Protein AF-A0A7J6RNJ2-F1 (afdb_monomer)

Sequence (199 aa):
MSEVPFEPVNRPYAPMFDMMPSGGGSVSASSSVSSSDLYTGGTLDSSIDNPTRRLWQSSDSTGLGGAFQRVSDIEKFLAAVYNYYRGGGFYGILGYTIGNLLAVLFTITFAFTLTFLVDWSSLLSCTSPETCANAHLFKSNPLAGLSFVRFVFLISFLVTLAFWGLAAAGAFMTIREARDAAFYYQDYLGVVVGDSVVA

pLDDT: mean 70.62, std 18.33, range [36.78, 97.5]

Structure (mmCIF, N/CA/C/O backbone):
data_AF-A0A7J6RNJ2-F1
#
_entry.id   AF-A0A7J6RNJ2-F1
#
loop_
_atom_site.group_PDB
_atom_site.id
_atom_site.type_symbol
_atom_site.label_atom_id
_atom_site.label_alt_id
_atom_site.label_comp_id
_atom_site.label_asym_id
_atom_site.label_entity_id
_atom_site.label_seq_id
_atom_site.pdbx_PDB_ins_code
_atom_site.Cartn_x
_atom_site.Cartn_y
_atom_site.Cartn_z
_atom_site.occupancy
_atom_site.B_iso_or_equiv
_atom_site.auth_seq_id
_atom_site.auth_comp_id
_atom_site.auth_asym_id
_atom_site.auth_atom_id
_atom_site.pdbx_PDB_model_num
ATOM 1 N N . MET A 1 1 ? 14.757 43.566 -4.649 1.00 48.03 1 MET A N 1
ATOM 2 C CA . MET A 1 1 ? 14.205 42.200 -4.712 1.00 48.03 1 MET A CA 1
ATOM 3 C C . MET A 1 1 ? 12.744 42.359 -5.062 1.00 48.03 1 MET A C 1
ATOM 5 O O . MET A 1 1 ? 12.006 42.906 -4.258 1.00 48.03 1 MET A O 1
ATOM 9 N N . SER A 1 2 ? 12.395 42.047 -6.304 1.00 54.50 2 SER A N 1
ATOM 10 C CA . SER A 1 2 ? 11.073 42.283 -6.886 1.00 54.50 2 SER A CA 1
ATOM 11 C C . SER A 1 2 ? 10.380 40.927 -6.980 1.00 54.50 2 SER A C 1
ATOM 13 O O . SER A 1 2 ? 10.902 40.039 -7.651 1.00 54.50 2 SER A O 1
ATOM 15 N N . GLU A 1 3 ? 9.279 40.740 -6.258 1.00 54.06 3 GLU A N 1
ATOM 16 C CA . GLU A 1 3 ? 8.508 39.494 -6.273 1.00 54.06 3 GLU A CA 1
ATOM 17 C C . GLU A 1 3 ? 7.754 39.361 -7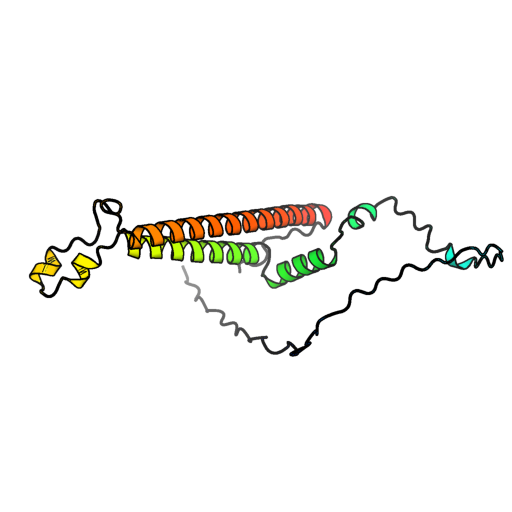.602 1.00 54.06 3 GLU A C 1
ATOM 19 O O . GLU A 1 3 ? 7.062 40.285 -8.033 1.00 54.06 3 GLU A O 1
ATOM 24 N N . VAL A 1 4 ? 7.926 38.220 -8.272 1.00 62.56 4 VAL A N 1
ATOM 25 C CA . VAL A 1 4 ? 7.206 37.883 -9.505 1.00 62.56 4 VAL A CA 1
ATOM 26 C C . VAL A 1 4 ? 5.875 37.225 -9.115 1.00 62.56 4 VAL A C 1
ATOM 28 O O . VAL A 1 4 ? 5.897 36.293 -8.308 1.00 62.56 4 VAL A O 1
ATOM 31 N N . PRO A 1 5 ? 4.721 37.669 -9.648 1.00 63.53 5 PRO A N 1
ATOM 32 C CA . PRO A 1 5 ? 3.426 37.092 -9.301 1.00 63.53 5 PRO A CA 1
ATOM 33 C C . PRO A 1 5 ? 3.274 35.694 -9.910 1.00 63.53 5 PRO A C 1
ATOM 35 O O . PRO A 1 5 ? 3.522 35.495 -11.097 1.00 63.53 5 PRO A O 1
ATOM 38 N N . PHE A 1 6 ? 2.841 34.734 -9.095 1.00 63.12 6 PHE A N 1
ATOM 39 C CA . PHE A 1 6 ? 2.542 33.368 -9.518 1.00 63.12 6 PHE A CA 1
ATOM 40 C C . PHE A 1 6 ? 1.111 33.319 -10.077 1.00 63.12 6 PHE A C 1
ATOM 42 O O . PHE A 1 6 ? 0.142 33.386 -9.319 1.00 63.12 6 PHE A O 1
ATOM 49 N N . GLU A 1 7 ? 0.963 33.232 -11.400 1.00 63.16 7 GLU A N 1
ATOM 50 C CA . GLU A 1 7 ? -0.330 32.984 -12.047 1.00 63.16 7 GLU A CA 1
ATOM 51 C C . GLU A 1 7 ? -0.590 31.466 -12.112 1.00 63.16 7 GLU A C 1
ATOM 53 O O . GLU A 1 7 ? 0.214 30.731 -12.693 1.00 63.16 7 GLU A O 1
ATOM 58 N N . PRO A 1 8 ? -1.686 30.945 -11.534 1.00 58.56 8 PRO A N 1
ATOM 59 C CA . PRO A 1 8 ? -2.027 29.538 -11.678 1.00 58.56 8 PRO A CA 1
ATOM 60 C C . PRO A 1 8 ? -2.524 29.263 -13.104 1.00 58.56 8 PRO A C 1
ATOM 62 O O . PRO A 1 8 ? -3.584 29.732 -13.519 1.00 58.56 8 PRO A O 1
ATOM 65 N N . VAL A 1 9 ? -1.765 28.455 -13.848 1.00 64.19 9 VAL A N 1
ATOM 66 C CA . VAL A 1 9 ? -2.142 27.962 -15.177 1.00 64.19 9 VAL A CA 1
ATOM 67 C C . VAL A 1 9 ? -3.330 27.004 -15.040 1.00 64.19 9 VAL A C 1
ATOM 69 O O . VAL A 1 9 ? -3.185 25.801 -14.829 1.00 64.19 9 VAL A O 1
ATOM 72 N N . ASN A 1 10 ? -4.532 27.557 -15.165 1.00 60.81 10 ASN A N 1
ATOM 73 C CA . ASN A 1 10 ? -5.783 26.817 -15.222 1.00 60.81 10 ASN A CA 1
ATOM 74 C C . ASN A 1 10 ? -5.922 26.166 -16.610 1.00 60.81 10 ASN A C 1
ATOM 76 O O . ASN A 1 10 ? -6.457 26.775 -17.537 1.00 60.81 10 ASN A O 1
ATOM 80 N N . ARG A 1 11 ? -5.397 24.945 -16.791 1.00 54.75 11 ARG A N 1
ATOM 81 C CA . ARG A 1 11 ? -5.699 24.148 -17.991 1.00 54.75 11 ARG A CA 1
ATOM 82 C C . ARG A 1 11 ? -7.002 23.374 -17.768 1.00 54.75 11 ARG A C 1
ATOM 84 O O . ARG A 1 11 ? -7.031 22.503 -16.899 1.00 54.75 11 ARG A O 1
ATOM 91 N N . PRO A 1 12 ? -8.064 23.637 -18.547 1.00 59.44 12 PRO A N 1
ATOM 92 C CA . PRO A 1 12 ? -9.280 22.844 -18.480 1.00 59.44 12 PRO A CA 1
ATOM 93 C C . PRO A 1 12 ? -8.990 21.427 -18.988 1.00 59.44 12 PRO A C 1
ATOM 95 O O . PRO A 1 12 ? -8.679 21.217 -20.161 1.00 59.44 12 PRO A O 1
ATOM 98 N N . TYR A 1 13 ? -9.091 20.444 -18.096 1.00 50.00 13 TYR A N 1
ATOM 99 C CA . TYR A 1 13 ? -9.156 19.038 -18.475 1.00 50.00 13 TYR A CA 1
ATOM 100 C C . TYR A 1 13 ? -10.508 18.794 -19.149 1.00 50.00 13 TYR A C 1
ATOM 102 O O . TYR A 1 13 ? -11.539 18.725 -18.485 1.00 50.00 13 TYR A O 1
ATOM 110 N N . ALA A 1 14 ? -10.511 18.689 -20.477 1.00 54.50 14 ALA A N 1
ATOM 111 C CA . ALA A 1 14 ? -11.663 18.189 -21.211 1.00 54.50 14 ALA A CA 1
ATOM 112 C C . ALA A 1 14 ? -11.797 16.673 -20.949 1.00 54.50 14 ALA A C 1
ATOM 114 O O . ALA A 1 14 ? -10.852 15.929 -21.235 1.00 54.50 14 ALA A O 1
ATOM 115 N N . PR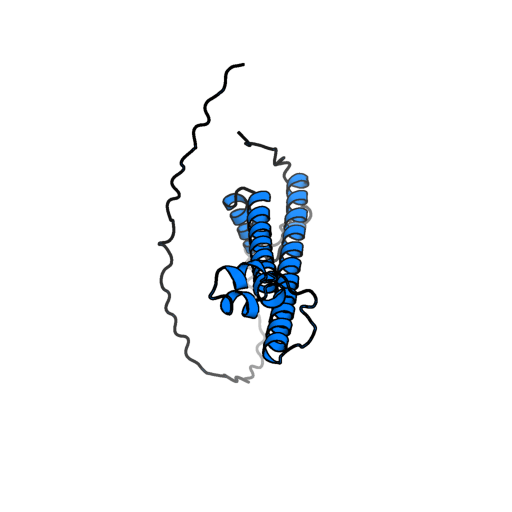O A 1 15 ? -12.923 16.180 -20.403 1.00 54.44 15 PRO A N 1
ATOM 116 C CA . PRO A 1 15 ? -13.142 14.749 -20.241 1.00 54.44 15 PRO A CA 1
ATOM 117 C C . PRO A 1 15 ? -13.377 14.105 -21.615 1.00 54.44 15 PRO A C 1
ATOM 119 O O . PRO A 1 15 ? -14.433 14.249 -22.220 1.00 54.44 15 PRO A O 1
ATOM 122 N N . MET A 1 16 ? -12.373 13.382 -22.113 1.00 54.78 16 MET A N 1
ATOM 123 C CA . MET A 1 16 ? -12.450 12.558 -23.324 1.00 54.78 16 MET A CA 1
ATOM 124 C C . MET A 1 16 ? -12.890 11.135 -22.946 1.00 54.78 16 MET A C 1
ATOM 126 O O . MET A 1 16 ? -12.127 10.179 -23.062 1.00 54.78 16 MET A O 1
ATOM 130 N N . PHE A 1 17 ? -14.105 11.015 -22.414 1.00 51.94 17 PHE A N 1
ATOM 131 C CA . PHE A 1 17 ? -14.733 9.752 -22.010 1.00 51.94 17 PHE A CA 1
ATOM 132 C C . PHE A 1 17 ? -16.076 9.612 -22.737 1.00 51.94 17 PHE A C 1
ATOM 134 O O . PHE A 1 17 ? -17.122 9.641 -22.110 1.00 51.94 17 PHE A O 1
ATOM 141 N N . ASP A 1 18 ? -16.064 9.531 -24.072 1.00 52.28 18 ASP A N 1
ATOM 142 C CA . ASP A 1 18 ? -17.313 9.280 -24.817 1.00 52.28 18 ASP A CA 1
ATOM 143 C C . ASP A 1 18 ? -17.116 8.599 -26.182 1.00 52.28 18 ASP A C 1
ATOM 145 O O . ASP A 1 18 ? -17.838 8.839 -27.146 1.00 52.28 18 ASP A O 1
ATOM 149 N N . MET A 1 19 ? -16.115 7.720 -26.294 1.00 52.12 19 MET A N 1
ATOM 150 C CA . MET A 1 19 ? -15.980 6.837 -27.458 1.00 52.12 19 MET A CA 1
ATOM 151 C C . MET A 1 19 ? -15.526 5.442 -27.031 1.00 52.12 19 MET A C 1
ATOM 153 O O . MET A 1 19 ? -14.374 5.059 -27.210 1.00 52.12 19 MET A O 1
ATOM 157 N N . MET A 1 20 ? -16.454 4.659 -26.482 1.00 56.31 20 MET A N 1
ATOM 158 C CA . MET A 1 20 ? -16.394 3.204 -26.607 1.00 56.31 20 MET A CA 1
ATOM 159 C C . MET A 1 20 ? -17.746 2.686 -27.109 1.00 56.31 20 MET A C 1
ATOM 161 O O . MET A 1 20 ? -18.769 2.951 -26.476 1.00 56.31 20 MET A O 1
ATOM 165 N N . PRO A 1 21 ? -17.782 1.957 -28.238 1.00 55.03 21 PRO A N 1
ATOM 166 C CA . PRO A 1 21 ? -18.992 1.296 -28.688 1.00 55.03 21 PRO A CA 1
ATOM 167 C C . PRO A 1 21 ? -19.296 0.107 -27.770 1.00 55.03 21 PRO A C 1
ATOM 169 O O . PRO A 1 21 ? -18.458 -0.766 -27.544 1.00 55.03 21 PRO A O 1
ATOM 172 N N . SER A 1 22 ? -20.524 0.084 -27.256 1.00 49.34 22 SER A N 1
ATOM 173 C CA . SER A 1 22 ? -21.126 -1.045 -26.548 1.00 49.34 22 SER A CA 1
ATOM 174 C C . SER A 1 22 ? -21.248 -2.247 -27.493 1.00 49.34 22 SER A C 1
ATOM 176 O O . SER A 1 22 ? -22.211 -2.380 -28.247 1.00 49.34 22 SER A O 1
ATOM 178 N N . GLY A 1 23 ? -20.228 -3.105 -27.496 1.00 47.00 23 GLY A N 1
ATOM 179 C CA . GLY A 1 23 ? -20.225 -4.395 -28.179 1.00 47.00 23 GLY A CA 1
ATOM 180 C C . GLY A 1 23 ? -20.790 -5.484 -27.273 1.00 47.00 23 GLY A C 1
ATOM 181 O O . GLY A 1 23 ? -20.039 -6.232 -26.654 1.00 47.00 23 GLY A O 1
ATOM 182 N N . GLY A 1 24 ? -22.117 -5.567 -27.185 1.00 45.78 24 GLY A N 1
ATOM 183 C CA . GLY A 1 24 ? -22.818 -6.687 -26.558 1.00 45.78 24 GLY A CA 1
ATOM 184 C C . GLY A 1 24 ? -22.708 -7.949 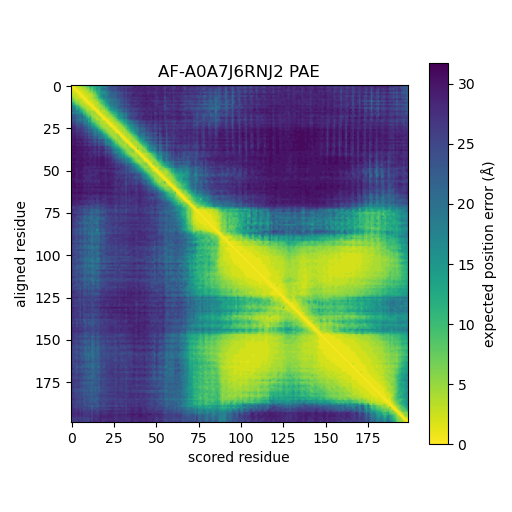-27.414 1.00 45.78 24 GLY A C 1
ATOM 185 O O . GLY A 1 24 ? -23.539 -8.180 -28.286 1.00 45.78 24 GLY A O 1
ATOM 186 N N . GLY A 1 25 ? -21.681 -8.761 -27.168 1.00 42.53 25 GLY A N 1
ATOM 187 C CA . GLY A 1 25 ? -21.521 -10.096 -27.743 1.00 42.53 25 GLY A CA 1
ATOM 188 C C . GLY A 1 25 ? -21.843 -11.169 -26.710 1.00 42.53 25 GLY A C 1
ATOM 189 O O . GLY A 1 25 ? -21.017 -11.484 -25.857 1.00 42.53 25 GLY A O 1
ATOM 190 N N . SER A 1 26 ? -23.046 -11.732 -26.784 1.00 47.34 26 SER A N 1
ATOM 191 C CA . SER A 1 26 ? -23.403 -12.978 -26.109 1.00 47.34 26 SER A CA 1
ATOM 192 C C . SER A 1 26 ? -22.722 -14.141 -26.837 1.00 47.34 26 SER A C 1
ATOM 194 O O . SER A 1 26 ? -23.000 -14.388 -28.007 1.00 47.34 26 SER A O 1
ATOM 196 N N . VAL A 1 27 ? -21.814 -14.854 -26.165 1.00 47.72 27 VAL A N 1
ATOM 197 C CA . VAL A 1 27 ? -21.252 -16.104 -26.694 1.00 47.72 27 VAL A CA 1
ATOM 198 C C . VAL A 1 27 ? -21.857 -17.265 -25.926 1.00 47.72 27 VAL A C 1
ATOM 200 O O . VAL A 1 27 ? -21.519 -17.544 -24.776 1.00 47.72 27 VAL A O 1
ATOM 203 N N . SER A 1 28 ? -22.812 -17.890 -26.601 1.00 50.84 28 SER A N 1
ATOM 204 C CA . SER A 1 28 ? -23.445 -19.147 -26.246 1.00 50.84 28 SER A CA 1
ATOM 205 C C . SER A 1 28 ? -22.447 -20.302 -26.266 1.00 50.84 28 SER A C 1
ATOM 207 O O . SER A 1 28 ? -21.471 -20.319 -27.014 1.00 50.84 28 SER A O 1
ATOM 209 N N . ALA A 1 29 ? -22.750 -21.274 -25.418 1.00 43.06 29 ALA A N 1
ATOM 210 C CA . ALA A 1 29 ? -22.015 -22.497 -25.178 1.00 43.06 29 ALA A CA 1
ATOM 211 C C . ALA A 1 29 ? -21.970 -23.478 -26.369 1.00 43.06 29 ALA A C 1
ATOM 213 O O . ALA A 1 29 ? -22.812 -23.444 -27.263 1.00 43.06 29 ALA A O 1
ATOM 214 N N . SER A 1 30 ? -21.055 -24.444 -26.222 1.00 44.72 30 SER A N 1
ATOM 215 C CA . SER A 1 30 ? -21.144 -25.828 -26.712 1.00 44.72 30 SER A CA 1
ATOM 216 C C . SER A 1 30 ? -20.882 -26.088 -28.197 1.00 44.72 30 SER A C 1
ATOM 218 O O . SER A 1 30 ? -21.761 -25.908 -29.026 1.00 44.72 30 SER A O 1
ATOM 220 N N . SER A 1 31 ? -19.744 -26.723 -28.493 1.00 46.66 31 SER A N 1
ATOM 221 C CA . SER A 1 31 ? -19.744 -28.099 -29.026 1.00 46.66 31 SER A CA 1
ATOM 222 C C . SER A 1 31 ? -18.318 -28.590 -29.271 1.00 46.66 31 SER A C 1
ATOM 224 O O . SER A 1 31 ? -17.585 -28.053 -30.098 1.00 46.66 31 SER A O 1
ATOM 226 N N . SER A 1 32 ? -17.953 -29.652 -28.561 1.00 49.03 32 SER A N 1
ATOM 227 C CA . SER A 1 32 ? -16.864 -30.563 -28.895 1.00 49.03 32 SER A CA 1
ATOM 228 C C . SER A 1 32 ? -17.143 -31.238 -30.239 1.00 49.03 32 SER A C 1
ATOM 230 O O . SER A 1 32 ? -18.112 -31.989 -30.353 1.00 49.03 32 SER A O 1
ATOM 232 N N . VAL A 1 33 ? -16.283 -31.013 -31.230 1.00 51.84 33 VAL A N 1
ATOM 233 C CA . VAL A 1 33 ? -16.283 -31.772 -32.485 1.00 51.84 33 VAL A CA 1
ATOM 234 C C . VAL A 1 33 ? -15.030 -32.639 -32.511 1.00 51.84 33 VAL A C 1
ATOM 236 O O . VAL A 1 33 ? -13.911 -32.148 -32.625 1.00 51.84 33 VAL A O 1
ATOM 239 N N . SER A 1 34 ? -15.252 -33.945 -32.350 1.00 49.72 34 SER A N 1
ATOM 240 C CA . SER A 1 34 ? -14.329 -34.992 -32.784 1.00 49.72 34 SER A CA 1
ATOM 241 C C . SER A 1 34 ? -14.404 -35.109 -34.301 1.00 49.72 34 SER A C 1
ATOM 243 O O . SER A 1 34 ? -15.486 -35.326 -34.843 1.00 49.72 34 SER A O 1
ATOM 245 N N . SER A 1 35 ? -13.259 -35.036 -34.973 1.00 49.41 35 SER A N 1
ATOM 246 C CA . SER A 1 35 ? -13.107 -35.504 -36.352 1.00 49.41 35 SER A CA 1
ATOM 247 C C . SER A 1 35 ? -11.774 -36.227 -36.481 1.00 49.41 35 SER A C 1
ATOM 249 O O . SER A 1 35 ? -10.725 -35.645 -36.742 1.00 49.41 35 SER A O 1
ATOM 251 N N . SER A 1 36 ? -11.840 -37.524 -36.219 1.00 48.31 36 SER A N 1
ATOM 252 C CA . SER A 1 36 ? -10.952 -38.537 -36.764 1.00 48.31 36 SER A CA 1
ATOM 253 C C . SER A 1 36 ? -11.439 -38.880 -38.170 1.00 48.31 36 SER A C 1
ATOM 255 O O . SER A 1 36 ? -12.472 -39.523 -38.262 1.00 48.31 36 SER A O 1
ATOM 257 N N . ASP A 1 37 ? -10.722 -38.455 -39.210 1.00 49.94 37 ASP A N 1
ATOM 258 C CA . ASP A 1 37 ? -10.776 -38.977 -40.591 1.00 49.94 37 ASP A CA 1
ATOM 259 C C . ASP A 1 37 ? -9.489 -38.477 -41.282 1.00 49.94 37 ASP A C 1
ATOM 261 O O . ASP A 1 37 ? -9.298 -37.282 -41.483 1.00 49.94 37 ASP A O 1
ATOM 265 N N . LEU A 1 38 ? -8.419 -39.268 -41.378 1.00 48.38 38 LEU A N 1
ATOM 266 C CA . LEU A 1 38 ? -8.191 -40.320 -42.373 1.00 48.38 38 LEU A CA 1
ATOM 267 C C . LEU A 1 38 ? -8.313 -39.806 -43.822 1.00 48.38 38 LEU A C 1
ATOM 269 O O . LEU A 1 38 ? -9.328 -40.004 -44.478 1.00 48.38 38 LEU A O 1
ATOM 273 N N . TYR A 1 39 ? -7.238 -39.202 -44.343 1.00 43.81 39 TYR A N 1
ATOM 274 C CA . TYR A 1 39 ? -6.995 -39.139 -45.787 1.00 43.81 39 TYR A CA 1
ATOM 275 C C . TYR A 1 39 ? -5.575 -39.600 -46.116 1.00 43.81 39 TYR A C 1
ATOM 277 O O . TYR A 1 39 ? -4.567 -38.974 -45.790 1.00 43.81 39 TYR A O 1
ATOM 285 N N . THR A 1 40 ? -5.550 -40.761 -46.750 1.00 49.03 40 THR A N 1
ATOM 286 C CA . THR A 1 40 ? -4.446 -41.431 -47.417 1.00 49.03 40 THR A CA 1
ATOM 287 C C . THR A 1 40 ? -4.218 -40.831 -48.806 1.00 49.03 40 THR A C 1
ATOM 289 O O . THR A 1 40 ? -5.170 -40.638 -49.550 1.00 49.03 40 THR A O 1
ATOM 292 N N . GLY A 1 41 ? -2.943 -40.663 -49.172 1.00 41.75 41 GLY A N 1
ATOM 293 C CA . GLY A 1 41 ? -2.410 -40.963 -50.509 1.00 41.75 41 GLY A CA 1
ATOM 294 C C . GLY A 1 41 ? -2.761 -40.032 -51.679 1.00 41.75 41 GLY A C 1
ATOM 295 O O . GLY A 1 41 ? -3.891 -39.995 -52.147 1.00 41.75 41 GLY A O 1
ATOM 296 N N . GLY A 1 42 ? -1.736 -39.397 -52.258 1.00 45.03 42 GLY A N 1
ATOM 297 C CA . GLY A 1 42 ? -1.842 -38.751 -53.569 1.00 45.03 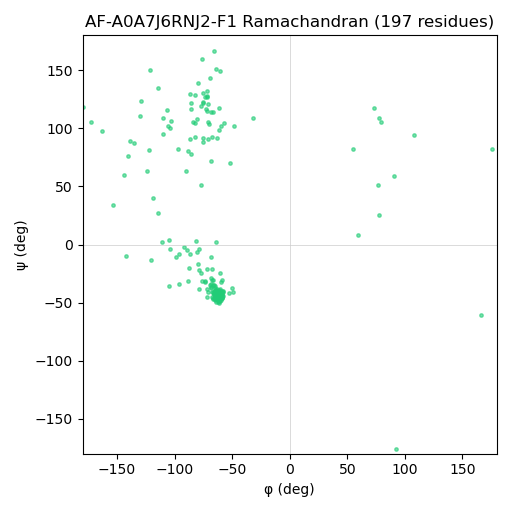42 GLY A CA 1
ATOM 298 C C . GLY A 1 42 ? -0.582 -37.995 -53.985 1.00 45.03 42 GLY A C 1
ATOM 299 O O . GLY A 1 42 ? -0.487 -36.790 -53.795 1.00 45.03 42 GLY A O 1
ATOM 300 N N . THR A 1 43 ? 0.395 -38.721 -54.526 1.00 53.00 43 THR A N 1
ATOM 301 C CA . THR A 1 43 ? 1.580 -38.222 -55.246 1.00 53.00 43 THR A CA 1
ATOM 302 C C . THR A 1 43 ? 1.245 -37.761 -56.673 1.00 53.00 43 THR A C 1
ATOM 304 O O . THR A 1 43 ? 0.306 -38.299 -57.253 1.00 53.00 43 THR A O 1
ATOM 307 N N . LEU A 1 44 ? 2.128 -36.919 -57.243 1.00 49.81 44 LEU A N 1
ATOM 308 C CA . LEU A 1 44 ? 2.274 -36.427 -58.639 1.00 49.81 44 LEU A CA 1
ATOM 309 C C . LEU A 1 44 ? 1.858 -34.953 -58.798 1.00 49.81 44 LEU A C 1
ATOM 311 O O . LEU A 1 44 ? 0.685 -34.614 -58.758 1.00 49.81 44 LEU A O 1
ATOM 315 N N . ASP A 1 45 ? 2.805 -34.019 -58.709 1.00 45.19 45 ASP A N 1
ATOM 316 C CA . ASP A 1 45 ? 3.759 -33.590 -59.754 1.00 45.19 45 ASP A CA 1
ATOM 317 C C . ASP A 1 45 ? 3.125 -32.623 -60.770 1.00 45.19 45 ASP A C 1
ATOM 319 O O . ASP A 1 45 ? 2.317 -32.995 -61.616 1.00 45.19 45 ASP A O 1
ATOM 323 N N . SER A 1 46 ? 3.481 -31.345 -60.652 1.00 53.94 46 SER A N 1
ATOM 324 C CA . SER A 1 46 ? 3.861 -30.511 -61.797 1.00 53.94 46 SER A CA 1
ATOM 325 C C . SER A 1 46 ? 4.383 -29.167 -61.300 1.00 53.94 46 SER A C 1
ATOM 327 O O . SER A 1 46 ? 3.654 -28.285 -60.847 1.00 53.94 46 SER A O 1
ATOM 329 N N . SER A 1 47 ? 5.704 -29.056 -61.402 1.00 55.22 47 SER A N 1
ATOM 330 C CA . SER A 1 47 ? 6.473 -27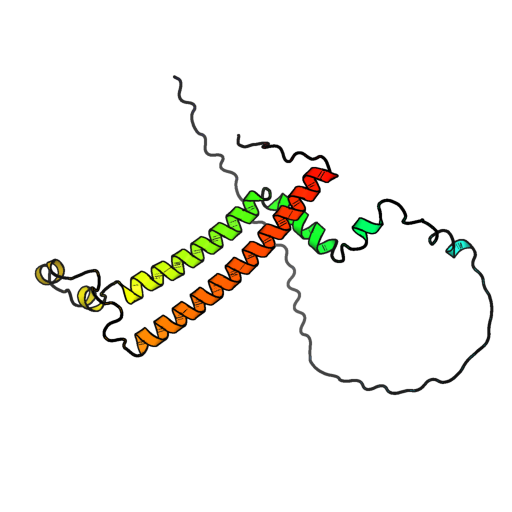.827 -61.547 1.00 55.22 47 SER A CA 1
ATOM 331 C C . SER A 1 47 ? 5.708 -26.752 -62.337 1.00 55.22 47 SER A C 1
ATOM 333 O O . SER A 1 47 ? 5.545 -26.832 -63.552 1.00 55.22 47 SER A O 1
ATOM 335 N N . ILE A 1 48 ? 5.270 -25.714 -61.625 1.00 57.25 48 ILE A N 1
ATOM 336 C CA . ILE A 1 48 ? 5.184 -24.354 -62.159 1.00 57.25 48 ILE A CA 1
ATOM 337 C C . ILE A 1 48 ? 6.043 -23.510 -61.224 1.00 57.25 48 ILE A C 1
ATOM 339 O O . ILE A 1 48 ? 5.573 -22.888 -60.269 1.00 57.25 48 ILE A O 1
ATOM 343 N N . ASP A 1 49 ? 7.348 -23.567 -61.474 1.00 54.75 49 ASP A N 1
ATOM 344 C CA . ASP A 1 49 ? 8.322 -22.650 -60.905 1.00 54.75 49 ASP A CA 1
ATOM 345 C C . ASP A 1 49 ? 7.972 -21.234 -61.368 1.00 54.75 49 ASP A C 1
ATOM 347 O O . ASP A 1 49 ? 8.279 -20.829 -62.485 1.00 54.75 49 ASP A O 1
ATOM 351 N N . ASN A 1 50 ? 7.281 -20.486 -60.509 1.00 48.88 50 ASN A N 1
ATOM 352 C CA . ASN A 1 50 ? 7.037 -19.064 -60.697 1.00 48.88 50 ASN A CA 1
ATOM 353 C C . ASN A 1 50 ? 8.283 -18.291 -60.208 1.00 48.88 50 ASN A C 1
ATOM 355 O O . ASN A 1 50 ? 8.491 -18.181 -58.991 1.00 48.88 50 ASN A O 1
ATOM 359 N N . PRO A 1 51 ? 9.143 -17.769 -61.107 1.00 52.50 51 PRO A N 1
ATOM 360 C CA . PRO A 1 51 ? 10.436 -17.194 -60.733 1.00 52.50 51 PRO A CA 1
ATOM 361 C C . PRO A 1 51 ? 10.320 -15.881 -59.944 1.00 52.50 51 PRO A C 1
ATOM 363 O O . PRO A 1 51 ? 11.295 -15.440 -59.339 1.00 52.50 51 PRO A O 1
ATOM 366 N N . THR A 1 52 ? 9.138 -15.268 -59.858 1.00 52.00 52 THR A N 1
ATOM 367 C CA . THR A 1 52 ? 8.935 -14.001 -59.138 1.00 52.00 52 THR A CA 1
ATOM 368 C C . THR A 1 52 ? 8.789 -14.154 -57.623 1.00 52.00 52 THR A C 1
ATOM 370 O O . THR A 1 52 ? 8.791 -13.150 -56.913 1.00 52.00 52 THR A O 1
ATOM 373 N N . ARG A 1 53 ? 8.717 -15.382 -57.083 1.00 48.25 53 ARG A N 1
ATOM 374 C CA . ARG A 1 53 ? 8.658 -15.607 -55.622 1.00 48.25 53 ARG A CA 1
ATOM 375 C C . ARG A 1 53 ? 10.015 -15.678 -54.922 1.00 48.25 53 ARG A C 1
ATOM 377 O O . ARG A 1 53 ? 10.039 -15.700 -53.697 1.00 48.25 53 ARG A O 1
ATOM 384 N N . ARG A 1 54 ? 11.132 -15.698 -55.658 1.00 50.25 54 ARG A N 1
ATOM 385 C CA . ARG A 1 54 ? 12.480 -15.775 -55.058 1.00 50.25 54 ARG A CA 1
ATOM 386 C C . ARG A 1 54 ? 13.138 -14.421 -54.795 1.00 50.25 54 ARG A C 1
ATOM 388 O O . ARG A 1 54 ? 14.219 -14.395 -54.225 1.00 50.25 54 ARG A O 1
ATOM 395 N N . LEU A 1 55 ? 12.502 -13.305 -55.157 1.00 54.31 55 LEU A N 1
ATOM 396 C CA . LEU A 1 55 ? 13.085 -11.969 -54.960 1.00 54.31 55 LEU A CA 1
ATOM 397 C C . LEU A 1 55 ? 12.770 -11.326 -53.599 1.00 54.31 55 LEU A C 1
ATOM 399 O O . LEU A 1 55 ? 13.337 -10.288 -53.286 1.00 54.31 55 LEU A O 1
ATOM 403 N N . TRP A 1 56 ? 11.938 -11.954 -52.761 1.00 50.28 56 TRP A N 1
ATOM 404 C CA . TRP A 1 56 ? 11.654 -11.471 -51.397 1.00 50.28 56 TRP A CA 1
ATOM 405 C C . TRP A 1 56 ? 12.227 -12.368 -50.289 1.00 50.28 56 TRP A C 1
ATOM 407 O O . TRP A 1 56 ? 12.011 -12.093 -49.114 1.00 50.28 56 TRP A O 1
ATOM 417 N N . GLN A 1 57 ? 12.949 -13.440 -50.639 1.00 53.41 57 GLN A N 1
ATOM 418 C CA . GLN A 1 57 ? 13.529 -14.378 -49.665 1.00 53.41 57 GLN A CA 1
ATOM 419 C C . GLN A 1 57 ? 15.040 -14.217 -49.446 1.00 53.41 57 GLN A C 1
ATOM 421 O O . GLN A 1 57 ? 15.583 -14.883 -48.573 1.00 53.41 57 GLN A O 1
ATOM 426 N N . SER A 1 58 ? 15.713 -13.324 -50.178 1.00 48.56 58 SER A N 1
ATOM 427 C CA . SER A 1 58 ? 17.153 -13.062 -50.021 1.00 48.56 58 SER A CA 1
ATOM 428 C C . SER A 1 58 ? 17.450 -11.619 -49.608 1.00 48.56 58 SER A C 1
ATOM 430 O O . SER A 1 58 ? 18.392 -11.001 -50.101 1.00 48.56 58 SER A O 1
ATOM 432 N N . SER A 1 59 ? 16.639 -11.050 -48.716 1.00 50.94 59 SER A N 1
ATOM 433 C CA . SER A 1 59 ? 17.137 -9.963 -47.876 1.00 50.94 59 SER A CA 1
ATOM 434 C C . SER A 1 59 ? 17.887 -10.607 -46.723 1.00 50.94 59 SER A C 1
ATOM 436 O O . SER A 1 59 ? 17.287 -10.989 -45.720 1.00 50.94 59 SER A O 1
ATOM 438 N N . ASP A 1 60 ? 19.194 -10.761 -46.920 1.00 48.56 60 ASP A N 1
ATOM 439 C CA . ASP A 1 60 ? 20.156 -11.107 -45.885 1.00 48.56 60 ASP A CA 1
ATOM 440 C C . ASP A 1 60 ? 19.951 -10.197 -44.670 1.00 48.56 60 ASP A C 1
ATOM 442 O O . ASP A 1 60 ? 20.352 -9.033 -44.622 1.00 48.56 60 ASP A O 1
ATOM 446 N N . SER A 1 61 ? 19.299 -10.755 -43.658 1.00 48.59 61 SER A N 1
ATOM 447 C CA . SER A 1 61 ? 19.156 -10.209 -42.318 1.00 48.59 61 SER A CA 1
ATOM 448 C C . SER A 1 61 ? 20.448 -10.416 -41.521 1.00 48.59 61 SER A C 1
ATOM 450 O O . SER A 1 61 ? 20.432 -10.942 -40.411 1.00 48.59 61 SER A O 1
ATOM 452 N N . THR A 1 62 ? 21.588 -10.019 -42.079 1.00 51.94 62 THR A N 1
ATOM 453 C CA . THR A 1 62 ? 22.871 -9.955 -41.371 1.00 51.94 62 THR A CA 1
ATOM 454 C C . THR A 1 62 ? 23.248 -8.496 -41.194 1.00 51.94 62 THR A C 1
ATOM 456 O O . THR A 1 62 ? 23.813 -7.873 -42.086 1.00 51.94 62 THR A O 1
ATOM 459 N N . GLY A 1 63 ? 22.908 -7.937 -40.033 1.00 50.09 63 GLY A N 1
ATOM 460 C CA . GLY A 1 63 ? 23.458 -6.649 -39.618 1.00 50.09 63 GLY A CA 1
ATOM 461 C C . GLY A 1 63 ? 22.732 -6.002 -38.449 1.00 50.09 63 GLY A C 1
ATOM 462 O O . GLY A 1 63 ? 23.334 -5.807 -37.405 1.00 50.09 63 GLY A O 1
ATOM 463 N N . LEU A 1 64 ? 21.442 -5.695 -38.598 1.00 49.09 64 LEU A N 1
ATOM 464 C CA . LEU A 1 64 ? 20.683 -4.924 -37.592 1.00 49.09 64 LEU A CA 1
ATOM 465 C C . LEU A 1 64 ? 19.225 -5.386 -37.398 1.00 49.09 64 LEU A C 1
ATOM 467 O O . LEU A 1 64 ? 18.578 -4.983 -36.436 1.00 49.09 64 LEU A O 1
ATOM 471 N N . GLY A 1 65 ? 18.704 -6.270 -38.259 1.00 43.72 65 GLY A N 1
ATOM 472 C CA . GLY A 1 65 ? 17.321 -6.773 -38.172 1.00 43.72 65 GLY A CA 1
ATOM 473 C C . GLY A 1 65 ? 17.096 -7.866 -37.118 1.00 43.72 65 GLY A C 1
ATOM 474 O O . GLY A 1 65 ? 15.981 -8.033 -36.630 1.00 43.72 65 GLY A O 1
ATOM 475 N N . GLY A 1 66 ? 18.153 -8.577 -36.710 1.00 44.16 66 GLY A N 1
ATOM 476 C CA . GLY A 1 66 ? 18.064 -9.674 -35.735 1.00 44.16 66 GLY A CA 1
ATOM 477 C C . GLY A 1 66 ? 17.793 -9.227 -34.293 1.00 44.16 66 GLY A C 1
ATOM 478 O O . GLY A 1 66 ? 17.277 -10.013 -33.504 1.00 44.16 66 GLY A O 1
ATOM 479 N N . ALA A 1 67 ? 18.078 -7.965 -33.951 1.00 51.81 67 ALA A N 1
ATOM 480 C CA . ALA A 1 67 ? 17.750 -7.411 -32.634 1.00 51.81 67 ALA A CA 1
ATOM 481 C C . ALA A 1 67 ? 16.242 -7.132 -32.481 1.00 51.81 67 ALA A C 1
ATOM 483 O O . ALA A 1 67 ? 15.690 -7.294 -31.397 1.00 51.81 67 ALA A O 1
ATOM 484 N N . PHE A 1 68 ? 15.554 -6.790 -33.576 1.00 48.59 68 PHE A N 1
ATOM 485 C CA . PHE A 1 68 ? 14.114 -6.507 -33.575 1.00 48.59 68 PHE A CA 1
ATOM 486 C C . PHE A 1 68 ? 13.247 -7.756 -33.763 1.00 48.59 68 PHE A C 1
ATOM 488 O O . PHE A 1 68 ? 12.080 -7.764 -33.380 1.00 48.59 68 PHE A O 1
ATOM 495 N N . GLN A 1 69 ? 13.808 -8.845 -34.296 1.00 45.31 69 GLN A N 1
ATOM 496 C CA . GLN A 1 69 ? 13.060 -10.075 -34.578 1.00 45.31 69 GLN A CA 1
ATOM 497 C C . GLN A 1 69 ? 12.803 -10.950 -33.337 1.00 45.31 69 GLN A C 1
ATOM 499 O O . GLN A 1 69 ? 12.086 -11.945 -33.411 1.00 45.31 69 GLN A O 1
ATOM 504 N N . ARG A 1 70 ? 13.337 -10.552 -32.174 1.00 48.41 70 ARG A N 1
ATOM 505 C CA . ARG A 1 70 ? 13.008 -11.123 -30.859 1.00 48.41 70 ARG A CA 1
ATOM 506 C C . ARG A 1 70 ? 12.306 -10.108 -29.946 1.00 48.41 70 ARG A C 1
ATOM 508 O O . ARG A 1 70 ? 12.375 -10.213 -28.730 1.00 48.41 70 ARG A O 1
ATOM 515 N N . VAL A 1 71 ? 11.608 -9.128 -30.514 1.00 48.78 71 VAL A N 1
ATOM 516 C CA . VAL A 1 71 ? 10.577 -8.382 -29.785 1.00 48.78 71 VAL A CA 1
ATOM 517 C C . VAL A 1 71 ? 9.248 -9.036 -30.153 1.00 48.78 71 VAL A C 1
ATOM 519 O O . VAL A 1 71 ? 8.560 -8.599 -31.068 1.00 48.78 71 VAL A O 1
ATOM 522 N N . SER A 1 72 ? 8.899 -10.138 -29.480 1.00 52.59 72 SER A N 1
ATOM 523 C CA . SER A 1 72 ? 7.653 -10.889 -29.728 1.00 52.59 72 SER A CA 1
ATOM 524 C C . SER A 1 72 ? 6.377 -10.103 -29.413 1.00 52.59 72 SER A C 1
ATOM 526 O O . SER A 1 72 ? 5.289 -10.635 -29.574 1.00 52.59 72 SER A O 1
ATOM 528 N N . ASP A 1 73 ? 6.492 -8.842 -28.995 1.00 59.09 73 ASP A N 1
ATOM 529 C CA . ASP A 1 73 ? 5.367 -7.976 -28.679 1.00 59.09 73 ASP A CA 1
ATOM 530 C C . ASP A 1 73 ? 5.637 -6.518 -29.094 1.00 59.09 73 ASP A C 1
ATOM 532 O O . ASP A 1 73 ? 5.621 -5.600 -28.273 1.00 59.09 73 ASP A O 1
ATOM 536 N N . ILE A 1 74 ? 5.883 -6.286 -30.387 1.00 70.00 74 ILE A N 1
ATOM 537 C CA . ILE A 1 74 ? 5.978 -4.931 -30.966 1.00 70.00 74 ILE A CA 1
ATOM 538 C C . ILE A 1 74 ? 4.772 -4.065 -30.573 1.00 70.00 74 ILE A C 1
ATOM 540 O O . ILE A 1 74 ? 4.937 -2.890 -30.256 1.00 70.00 74 ILE A O 1
ATOM 544 N N . GLU A 1 75 ? 3.574 -4.644 -30.504 1.00 73.56 75 GLU A N 1
ATOM 545 C CA . GLU A 1 75 ? 2.360 -3.937 -30.085 1.00 73.56 75 GLU A CA 1
ATOM 546 C C . GLU A 1 75 ? 2.389 -3.531 -28.606 1.00 73.56 75 GLU A C 1
ATOM 548 O O . GLU A 1 75 ? 2.021 -2.404 -28.278 1.00 73.56 75 GLU A O 1
ATOM 553 N N . LYS A 1 76 ? 2.884 -4.394 -27.705 1.00 60.94 76 LYS A N 1
ATOM 554 C CA . LYS A 1 76 ? 3.032 -4.038 -26.280 1.00 60.94 76 LYS A CA 1
ATOM 555 C C . LYS A 1 76 ? 4.103 -2.976 -26.090 1.00 60.94 76 LYS A C 1
ATOM 557 O O . LYS A 1 76 ? 3.942 -2.086 -25.263 1.00 60.94 76 LYS A O 1
ATOM 562 N N . PHE A 1 77 ? 5.167 -3.044 -26.881 1.00 66.38 77 PHE A N 1
ATOM 563 C CA . PHE A 1 77 ? 6.217 -2.038 -26.904 1.00 66.38 77 PHE A CA 1
ATOM 564 C C . PHE A 1 77 ? 5.694 -0.679 -27.391 1.00 66.38 77 PHE A C 1
ATOM 566 O O . PHE A 1 77 ? 5.861 0.320 -26.699 1.00 66.38 77 PHE A O 1
ATOM 573 N N . LEU A 1 78 ? 4.976 -0.631 -28.518 1.00 70.94 78 LEU A N 1
ATOM 574 C CA . LEU A 1 78 ? 4.335 0.592 -29.020 1.00 70.94 78 LEU A CA 1
ATOM 575 C C . LEU A 1 78 ? 3.295 1.143 -28.037 1.00 70.94 78 LEU A C 1
ATOM 577 O O . LEU A 1 78 ? 3.245 2.352 -27.825 1.00 70.94 78 LEU A O 1
ATOM 581 N N . ALA A 1 79 ? 2.512 0.279 -27.386 1.00 69.31 79 ALA A N 1
ATOM 582 C CA . ALA A 1 79 ? 1.573 0.686 -26.344 1.00 69.31 79 ALA A CA 1
ATOM 583 C C . ALA A 1 79 ? 2.292 1.253 -25.107 1.00 69.31 79 ALA A C 1
ATOM 585 O O . ALA A 1 79 ? 1.847 2.254 -24.544 1.00 69.31 79 ALA A O 1
ATOM 586 N N . ALA A 1 80 ? 3.421 0.664 -24.702 1.00 63.16 80 ALA A N 1
ATOM 587 C CA . ALA A 1 80 ? 4.247 1.166 -23.608 1.00 63.16 80 ALA A CA 1
ATOM 588 C C . ALA A 1 80 ? 4.854 2.537 -23.942 1.00 63.16 80 ALA A C 1
ATOM 590 O O . ALA A 1 80 ? 4.786 3.447 -23.120 1.00 63.16 80 ALA A O 1
ATOM 591 N N . VAL A 1 81 ? 5.359 2.720 -25.165 1.00 64.75 81 VAL A N 1
ATOM 592 C CA . VAL A 1 81 ? 5.899 3.999 -25.658 1.00 64.75 81 VAL A CA 1
ATOM 593 C C . VAL A 1 81 ? 4.804 5.063 -25.780 1.00 64.75 81 VAL A C 1
ATOM 595 O O . VAL A 1 81 ? 5.001 6.215 -25.394 1.00 64.75 81 VAL A O 1
ATOM 598 N N . TYR A 1 82 ? 3.622 4.692 -26.268 1.00 71.00 82 TYR A N 1
ATOM 599 C CA . TYR A 1 82 ? 2.490 5.610 -26.370 1.00 71.00 82 TYR A CA 1
ATOM 600 C C . TYR A 1 82 ? 2.007 6.063 -24.987 1.00 71.00 82 TYR A C 1
ATOM 602 O O . TYR A 1 82 ? 1.814 7.257 -24.752 1.00 71.00 82 TYR A O 1
ATOM 610 N N . ASN A 1 83 ? 1.877 5.130 -24.041 1.00 62.28 83 ASN A N 1
ATOM 611 C CA . ASN A 1 83 ? 1.524 5.450 -22.659 1.00 62.28 83 ASN A CA 1
ATOM 612 C C . ASN A 1 83 ? 2.616 6.267 -21.958 1.00 62.28 83 ASN A C 1
ATOM 614 O O . ASN A 1 83 ? 2.292 7.163 -21.182 1.00 62.28 83 ASN A O 1
ATOM 618 N N . TYR A 1 84 ? 3.889 6.018 -22.271 1.00 62.25 84 TYR A N 1
ATOM 619 C CA . TYR A 1 84 ? 5.022 6.812 -21.796 1.00 62.25 84 TYR A CA 1
ATOM 620 C C . TYR A 1 84 ? 4.910 8.278 -22.225 1.00 62.25 84 TYR A C 1
ATOM 622 O O . TYR A 1 84 ? 5.036 9.181 -21.398 1.00 62.25 84 TYR A O 1
ATOM 630 N N . TYR A 1 85 ? 4.614 8.521 -23.504 1.00 65.31 85 TYR A N 1
ATOM 631 C CA . TYR A 1 85 ? 4.483 9.877 -24.031 1.00 65.31 85 TYR A CA 1
ATOM 632 C C . TYR A 1 85 ? 3.219 10.573 -23.507 1.00 65.31 85 TYR A C 1
ATOM 634 O O . TYR A 1 85 ? 3.255 11.735 -23.109 1.00 65.31 85 TYR A O 1
ATOM 642 N N . ARG A 1 86 ? 2.101 9.842 -23.430 1.00 69.88 86 ARG A N 1
ATOM 643 C CA . ARG A 1 86 ? 0.828 10.354 -22.903 1.00 69.88 86 ARG A CA 1
ATOM 644 C C . ARG A 1 86 ? 0.884 10.659 -21.401 1.00 69.88 86 ARG A C 1
ATOM 646 O O . ARG A 1 86 ? 0.188 11.560 -20.945 1.00 69.88 86 ARG A O 1
ATOM 653 N N . GLY A 1 87 ? 1.698 9.925 -20.641 1.00 59.72 87 GLY A N 1
ATOM 654 C CA . GLY A 1 87 ? 1.836 10.052 -19.189 1.00 59.72 87 GLY A CA 1
ATOM 655 C C . GLY A 1 87 ? 2.759 11.175 -18.707 1.00 59.72 87 GLY A C 1
ATOM 656 O O . GLY A 1 87 ? 2.963 11.286 -17.503 1.00 59.72 87 GLY A O 1
ATOM 657 N N . GLY A 1 88 ? 3.328 11.995 -19.599 1.00 63.84 88 GLY A N 1
ATOM 658 C CA . GLY A 1 88 ? 4.294 13.036 -19.216 1.00 63.84 88 GLY A CA 1
ATOM 659 C C . GLY A 1 88 ? 5.700 12.495 -18.920 1.00 63.84 88 GLY A C 1
ATOM 660 O O . GLY A 1 88 ? 6.447 13.104 -18.159 1.00 63.84 88 GLY A O 1
ATOM 661 N N . GLY A 1 89 ? 6.061 11.346 -19.503 1.00 69.62 89 GLY A N 1
ATOM 662 C CA . GLY A 1 89 ? 7.365 10.700 -19.345 1.00 69.62 89 GLY A CA 1
ATOM 663 C C . GLY A 1 89 ? 7.426 9.662 -18.218 1.00 69.62 89 GLY A C 1
ATOM 664 O O . GLY A 1 89 ? 6.434 9.352 -17.554 1.00 69.62 89 GLY A O 1
ATOM 665 N N . PHE A 1 90 ? 8.628 9.116 -17.992 1.00 65.69 90 PHE A N 1
ATOM 666 C CA . PHE A 1 90 ? 8.898 8.059 -17.000 1.00 65.69 90 PHE A CA 1
ATOM 667 C C . PHE A 1 90 ? 8.387 8.422 -15.599 1.00 65.69 90 PHE A C 1
ATOM 669 O O . PHE A 1 90 ? 7.785 7.602 -14.904 1.00 65.69 90 PHE A O 1
ATOM 676 N N . TYR A 1 91 ? 8.592 9.679 -15.206 1.00 69.12 91 TYR A N 1
ATOM 677 C CA . TYR A 1 91 ? 8.250 10.183 -13.882 1.00 69.12 91 TYR A CA 1
ATOM 678 C C . TYR A 1 91 ? 6.743 10.264 -13.631 1.00 69.12 91 TYR A C 1
ATOM 680 O O . TYR A 1 91 ? 6.324 10.090 -12.490 1.00 69.12 91 TYR A O 1
ATOM 688 N N . GLY A 1 92 ? 5.918 10.463 -14.664 1.00 70.75 92 GLY A N 1
ATOM 689 C CA . GLY A 1 92 ? 4.463 10.510 -14.504 1.00 70.75 92 GLY A CA 1
ATOM 690 C C . GLY A 1 92 ? 3.865 9.137 -14.202 1.00 70.75 92 GLY A C 1
ATOM 691 O O . GLY A 1 92 ? 3.088 8.984 -13.260 1.00 70.75 92 GLY A O 1
ATOM 692 N N . ILE A 1 93 ? 4.302 8.106 -14.931 1.00 72.69 93 ILE A N 1
ATOM 693 C CA . ILE A 1 93 ? 3.889 6.715 -14.679 1.00 72.69 93 ILE A CA 1
ATOM 694 C C . ILE A 1 93 ? 4.406 6.244 -13.317 1.00 72.69 93 ILE A C 1
ATOM 696 O O . ILE A 1 93 ? 3.667 5.623 -12.546 1.00 72.69 93 ILE A O 1
ATOM 700 N N . LEU A 1 94 ? 5.661 6.572 -13.002 1.00 78.81 94 LEU A N 1
ATOM 701 C CA . LEU A 1 94 ? 6.270 6.245 -11.720 1.00 78.81 94 LEU A CA 1
ATOM 702 C C . LEU A 1 94 ? 5.520 6.919 -10.565 1.00 78.81 94 LEU A C 1
ATOM 704 O O . LEU A 1 94 ? 5.148 6.253 -9.602 1.00 78.81 94 LEU A O 1
ATOM 708 N N . GLY A 1 95 ? 5.244 8.218 -10.687 1.00 77.56 95 GLY A N 1
ATOM 709 C CA . GLY A 1 95 ? 4.529 9.003 -9.686 1.00 77.56 95 GLY A CA 1
ATOM 710 C C . GLY A 1 95 ? 3.109 8.499 -9.453 1.00 77.56 95 GLY A C 1
ATOM 711 O O . GLY A 1 95 ? 2.707 8.335 -8.304 1.00 77.56 95 GLY A O 1
ATOM 712 N N . TYR A 1 96 ? 2.372 8.170 -10.517 1.00 83.62 96 TYR A N 1
ATOM 713 C CA . TYR A 1 96 ? 1.033 7.590 -10.398 1.00 83.62 96 TYR A CA 1
ATOM 714 C C . TYR A 1 96 ? 1.058 6.223 -9.702 1.00 83.62 96 TYR A C 1
ATOM 716 O O . TYR A 1 96 ? 0.289 5.980 -8.773 1.00 83.62 96 TYR A O 1
ATOM 724 N N . THR A 1 97 ? 1.974 5.341 -10.108 1.00 85.06 97 THR A N 1
ATOM 725 C CA . THR A 1 97 ? 2.068 3.978 -9.564 1.00 85.06 97 THR A CA 1
ATOM 726 C C . THR A 1 97 ? 2.485 3.990 -8.095 1.00 85.06 97 THR A C 1
ATOM 728 O O . THR A 1 97 ? 1.853 3.337 -7.264 1.00 85.06 97 THR A O 1
ATOM 731 N N . ILE A 1 98 ? 3.513 4.774 -7.753 1.00 87.44 98 ILE A N 1
ATOM 732 C CA . ILE A 1 98 ? 3.974 4.946 -6.371 1.00 87.44 98 ILE A CA 1
ATOM 733 C C . ILE A 1 98 ? 2.896 5.634 -5.537 1.00 87.44 98 ILE A C 1
ATOM 735 O O . ILE A 1 98 ? 2.590 5.170 -4.444 1.00 87.44 98 ILE A O 1
ATOM 739 N N . GLY A 1 99 ? 2.293 6.708 -6.050 1.00 89.56 99 GLY A N 1
ATOM 740 C CA . GLY A 1 99 ? 1.237 7.441 -5.358 1.00 89.56 99 GLY A CA 1
ATOM 741 C C . GLY A 1 99 ? 0.051 6.544 -5.020 1.00 89.56 99 GLY A C 1
ATOM 742 O O . GLY A 1 99 ? -0.410 6.540 -3.881 1.00 89.56 99 GLY A O 1
ATOM 743 N N . ASN A 1 100 ? -0.385 5.712 -5.967 1.00 91.38 100 ASN A N 1
ATOM 744 C CA . ASN A 1 100 ? -1.451 4.746 -5.734 1.00 91.38 100 ASN A CA 1
ATOM 745 C C . ASN A 1 100 ? -1.052 3.681 -4.695 1.00 91.38 100 ASN A C 1
ATOM 747 O O . ASN A 1 100 ? -1.808 3.414 -3.763 1.00 91.38 100 ASN A O 1
ATOM 751 N N . LEU A 1 101 ? 0.155 3.112 -4.793 1.00 92.62 101 LEU A N 1
ATOM 752 C CA . LEU A 1 101 ? 0.659 2.148 -3.805 1.00 92.62 101 LEU A CA 1
ATOM 753 C C . LEU A 1 101 ? 0.729 2.740 -2.395 1.00 92.62 101 LEU A C 1
ATOM 755 O O . LEU A 1 101 ? 0.328 2.077 -1.435 1.00 92.62 101 LEU A O 1
ATOM 759 N N . LEU A 1 102 ? 1.206 3.980 -2.273 1.00 94.44 102 LEU A N 1
ATOM 760 C CA . LEU A 1 102 ? 1.283 4.708 -1.010 1.00 94.44 102 LEU A CA 1
ATOM 761 C C . LEU A 1 102 ? -0.106 5.015 -0.453 1.00 94.44 102 LEU A C 1
ATOM 763 O O . LEU A 1 102 ? -0.324 4.821 0.739 1.00 94.44 102 LEU A O 1
ATOM 767 N N . ALA A 1 103 ? -1.056 5.433 -1.291 1.00 94.94 103 ALA A N 1
ATOM 768 C CA . ALA A 1 103 ? -2.431 5.693 -0.872 1.00 94.94 103 ALA A CA 1
ATOM 769 C C . ALA A 1 103 ? -3.108 4.429 -0.318 1.00 94.94 103 ALA A C 1
ATOM 771 O O . ALA A 1 103 ? -3.764 4.472 0.727 1.00 94.94 103 ALA A O 1
ATOM 772 N N . VAL A 1 104 ? -2.905 3.280 -0.97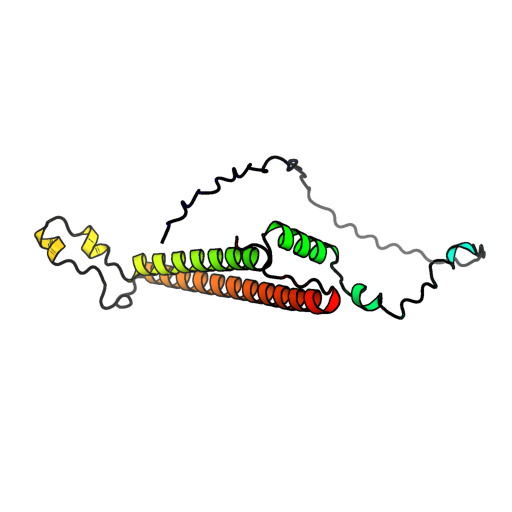0 1.00 94.75 104 VAL A N 1
ATOM 773 C CA . VAL A 1 104 ? -3.427 1.994 -0.490 1.00 94.75 104 VAL A CA 1
ATOM 774 C C . VAL A 1 104 ? -2.750 1.586 0.822 1.00 94.75 104 VAL A C 1
ATOM 776 O O . VAL A 1 104 ? -3.444 1.237 1.777 1.00 94.75 104 VAL A O 1
ATOM 779 N N . LEU A 1 105 ? -1.419 1.688 0.919 1.00 96.00 105 LEU A N 1
ATOM 780 C CA . LEU A 1 105 ? -0.684 1.378 2.153 1.00 96.00 105 LEU A CA 1
ATOM 781 C C . LEU A 1 105 ? -1.127 2.271 3.318 1.00 96.00 105 LEU A C 1
ATOM 783 O O . LEU A 1 105 ? -1.336 1.795 4.436 1.00 96.00 105 LEU A O 1
ATOM 787 N N . PHE A 1 106 ? -1.298 3.564 3.053 1.00 96.75 106 PHE A N 1
ATOM 788 C CA . PHE A 1 106 ? -1.808 4.529 4.016 1.00 96.75 106 PHE A CA 1
ATOM 789 C C . PHE A 1 106 ? -3.205 4.130 4.493 1.00 96.75 106 PHE A C 1
ATOM 791 O O . PHE A 1 106 ? -3.450 4.076 5.692 1.00 96.75 106 PHE A O 1
ATOM 798 N N . THR A 1 107 ? -4.097 3.755 3.577 1.00 96.81 107 THR A N 1
ATOM 799 C CA . THR A 1 107 ? -5.458 3.330 3.929 1.00 96.81 107 THR A CA 1
ATOM 800 C C . THR A 1 107 ? -5.443 2.074 4.806 1.00 96.81 107 THR A C 1
ATOM 802 O O . THR A 1 107 ? -6.137 2.024 5.820 1.00 96.81 107 THR A O 1
ATOM 805 N N . ILE A 1 108 ? -4.609 1.083 4.471 1.00 95.12 108 ILE A N 1
ATOM 806 C CA . ILE A 1 108 ? -4.454 -0.164 5.239 1.00 95.12 108 ILE A CA 1
ATOM 807 C C . ILE A 1 108 ? -3.925 0.121 6.655 1.00 95.12 108 ILE A C 1
ATOM 809 O O . ILE A 1 108 ? -4.495 -0.344 7.644 1.00 95.12 108 ILE A O 1
ATOM 813 N N . THR A 1 109 ? -2.851 0.905 6.770 1.00 95.25 109 THR A N 1
ATOM 814 C CA . THR A 1 109 ? -2.217 1.239 8.060 1.00 95.25 109 THR A CA 1
ATOM 815 C C . THR A 1 109 ? -3.099 2.139 8.927 1.00 95.25 109 THR A C 1
ATOM 817 O O . THR A 1 109 ? -3.190 1.937 10.141 1.00 95.25 109 THR A O 1
ATOM 820 N N . PHE A 1 110 ? -3.810 3.084 8.315 1.00 95.62 110 PHE A N 1
ATOM 821 C CA . PHE A 1 110 ? -4.778 3.939 8.990 1.00 95.62 110 PHE A CA 1
ATOM 822 C C . PHE A 1 110 ? -5.967 3.131 9.520 1.00 95.62 110 PHE A C 1
ATOM 824 O O . PHE A 1 110 ? -6.303 3.236 10.700 1.00 95.62 110 PHE A O 1
ATOM 831 N N . ALA A 1 111 ? -6.546 2.249 8.699 1.00 94.81 111 ALA A N 1
ATOM 832 C CA . ALA A 1 111 ? -7.623 1.357 9.123 1.00 94.81 111 ALA A CA 1
ATOM 833 C C . ALA A 1 111 ? -7.192 0.436 10.278 1.00 94.81 111 ALA A C 1
ATOM 835 O O . ALA A 1 111 ? -7.942 0.251 11.240 1.00 94.81 111 ALA A O 1
ATOM 836 N N . PHE A 1 112 ? -5.966 -0.097 10.233 1.00 93.69 112 PHE A N 1
ATOM 837 C CA . PHE A 1 112 ? -5.406 -0.890 11.328 1.00 93.69 112 PHE A CA 1
ATOM 838 C C . PHE A 1 112 ? -5.256 -0.076 12.611 1.00 93.69 112 PHE A C 1
ATOM 840 O O . PHE A 1 112 ? -5.662 -0.530 13.680 1.00 93.69 112 PHE A O 1
ATOM 847 N N . THR A 1 113 ? -4.735 1.146 12.502 1.00 92.81 113 THR A N 1
ATOM 848 C CA . THR A 1 113 ? -4.553 2.046 13.645 1.00 92.81 113 THR A CA 1
ATOM 849 C C . THR A 1 113 ? -5.885 2.359 14.312 1.00 92.81 113 THR A C 1
ATOM 851 O O . THR A 1 113 ? -6.026 2.177 15.521 1.00 92.81 113 THR A O 1
ATOM 854 N N . LEU A 1 114 ? -6.890 2.740 13.521 1.00 92.38 114 LEU A N 1
ATOM 855 C CA . LEU A 1 114 ? -8.234 2.985 14.028 1.00 92.38 114 LEU A CA 1
ATOM 856 C C . LEU A 1 114 ? -8.833 1.737 14.672 1.00 92.38 114 LEU A C 1
ATOM 858 O O . LEU A 1 114 ? -9.469 1.839 15.707 1.00 92.38 114 LEU A O 1
ATOM 862 N N . THR A 1 115 ? -8.628 0.549 14.114 1.00 90.56 115 THR A N 1
ATOM 863 C CA . THR A 1 115 ? -9.288 -0.660 14.630 1.00 90.56 115 THR A CA 1
ATOM 864 C C . THR A 1 115 ? -8.618 -1.219 15.890 1.00 90.56 115 THR A C 1
ATOM 866 O O . THR A 1 115 ? -9.310 -1.693 16.793 1.00 90.56 115 THR A O 1
ATOM 869 N N . PHE A 1 116 ? -7.282 -1.190 15.965 1.00 90.19 116 PHE A N 1
ATOM 870 C CA . PHE A 1 116 ? -6.519 -1.873 17.018 1.00 90.19 116 PHE A CA 1
ATOM 871 C C . PHE A 1 116 ? -5.949 -0.948 18.092 1.00 90.19 116 PHE A C 1
ATOM 873 O O . PHE A 1 116 ? -5.887 -1.358 19.253 1.00 90.19 116 PHE A O 1
ATOM 880 N N . LEU A 1 117 ? -5.516 0.265 17.736 1.00 90.94 117 LEU A N 1
ATOM 881 C CA . LEU A 1 117 ? -4.893 1.175 18.701 1.00 90.94 117 LEU A CA 1
ATOM 882 C C . LEU A 1 117 ? -5.912 2.052 19.430 1.00 90.94 117 LEU A C 1
ATOM 884 O O . LEU A 1 117 ? -5.690 2.376 20.598 1.00 90.94 117 LEU A O 1
ATOM 888 N N . VAL A 1 118 ? -7.019 2.405 18.771 1.00 91.94 118 VAL A N 1
ATOM 889 C CA . VAL A 1 118 ? -8.043 3.290 19.341 1.00 91.94 118 VAL A CA 1
ATOM 890 C C . VAL A 1 118 ? -9.002 2.513 20.243 1.00 91.94 118 VAL A C 1
ATOM 892 O O . VAL A 1 118 ? -9.581 1.494 19.853 1.00 91.94 118 VAL A O 1
ATOM 895 N N . ASP A 1 119 ? -9.205 3.012 21.463 1.00 89.81 119 ASP A N 1
ATOM 896 C CA . ASP A 1 119 ? -10.163 2.435 22.405 1.00 89.81 119 ASP A CA 1
ATOM 897 C C . ASP A 1 119 ? -11.589 2.968 22.198 1.00 89.81 119 ASP A C 1
ATOM 899 O O . ASP A 1 119 ? -12.092 3.796 22.960 1.00 89.81 119 ASP A O 1
ATOM 903 N N . TRP A 1 120 ? -12.274 2.454 21.174 1.00 89.25 120 TRP A N 1
ATOM 904 C CA . TRP A 1 120 ? -13.666 2.827 20.892 1.00 89.25 120 TRP A CA 1
ATOM 905 C C . TRP A 1 120 ? -14.619 2.544 22.049 1.00 89.25 120 TRP A C 1
ATOM 907 O O . TRP A 1 120 ? -15.591 3.269 22.212 1.00 89.25 120 TRP A O 1
ATOM 917 N N . SER A 1 121 ? -14.350 1.522 22.870 1.00 86.94 121 SER A N 1
ATOM 918 C CA . SER A 1 121 ? -15.176 1.240 24.050 1.00 86.94 121 SER A CA 1
ATOM 919 C C . SER A 1 121 ? -15.146 2.405 25.034 1.00 86.94 121 SER A C 1
ATOM 921 O O . SER A 1 121 ? -16.202 2.904 25.412 1.00 86.94 121 SER A O 1
ATOM 923 N N . SER A 1 122 ? -13.950 2.878 25.390 1.00 86.44 122 SER A N 1
ATOM 924 C CA . SER A 1 122 ? -13.785 4.014 26.300 1.00 86.44 122 SER A CA 1
ATOM 925 C C . SER A 1 122 ? -14.357 5.300 25.696 1.00 86.44 122 SER A C 1
ATOM 927 O O . SER A 1 122 ? -15.095 6.014 26.373 1.00 86.44 122 SER A O 1
ATOM 929 N N . LEU A 1 123 ? -14.118 5.541 24.401 1.00 88.12 123 LEU A N 1
ATOM 930 C CA . LEU A 1 123 ? -14.622 6.723 23.694 1.00 88.12 123 LEU A CA 1
ATOM 931 C C . LEU A 1 123 ? -16.149 6.770 23.583 1.00 88.12 123 LEU A C 1
ATOM 933 O O . LEU A 1 123 ? -16.739 7.819 23.816 1.00 88.12 123 LEU A O 1
ATOM 937 N N . LEU A 1 124 ? -16.795 5.649 23.255 1.00 89.44 124 LEU A N 1
ATOM 938 C CA . LEU A 1 124 ? -18.254 5.577 23.121 1.00 89.44 124 LEU A CA 1
ATOM 939 C C . LEU A 1 124 ? -18.967 5.534 24.479 1.00 89.44 124 LEU A C 1
ATOM 941 O O . LEU A 1 124 ? -20.132 5.906 24.569 1.00 89.44 124 LEU A O 1
ATOM 945 N N . SER A 1 125 ? -18.285 5.070 25.531 1.00 86.94 125 SER A N 1
ATOM 946 C CA . SER A 1 125 ? -18.840 5.022 26.890 1.00 86.94 125 SER A CA 1
ATOM 947 C C . SER A 1 125 ? -18.793 6.365 27.626 1.00 86.94 125 SER A C 1
ATOM 949 O O . SER A 1 125 ? -19.507 6.547 28.615 1.00 86.94 125 SER A O 1
ATOM 951 N N . CYS A 1 126 ? -17.990 7.321 27.148 1.00 86.44 126 CYS A N 1
ATOM 952 C CA . CYS A 1 126 ? -17.967 8.661 27.711 1.00 86.44 126 CYS A CA 1
ATOM 953 C C . CYS A 1 126 ? -19.283 9.393 27.404 1.00 86.44 126 CYS A C 1
ATOM 955 O O . CYS A 1 126 ? -19.583 9.721 26.259 1.00 86.44 126 CYS A O 1
ATOM 957 N N . THR A 1 127 ? -20.051 9.688 28.449 1.00 88.06 127 THR A N 1
ATOM 958 C CA . THR A 1 127 ? -21.303 10.461 28.360 1.00 88.06 127 THR A CA 1
ATOM 959 C C . THR A 1 127 ? -21.271 11.742 29.190 1.00 88.06 127 THR A C 1
ATOM 961 O O . THR A 1 127 ? -22.109 12.616 28.984 1.00 88.06 127 THR A O 1
ATOM 964 N N . SER A 1 128 ? -20.296 11.896 30.095 1.00 87.12 128 SER A N 1
ATOM 965 C CA . SER A 1 128 ? -20.119 13.096 30.916 1.00 87.12 128 SER A CA 1
ATOM 966 C C . SER A 1 128 ? -18.732 13.722 30.702 1.00 87.12 128 SER A C 1
ATOM 968 O O . SER A 1 128 ? -17.763 13.011 30.427 1.00 87.12 128 SER A O 1
ATOM 970 N N . PRO A 1 129 ? -18.591 15.052 30.850 1.00 84.00 129 PRO A N 1
ATOM 971 C CA . PRO A 1 129 ? -17.309 15.735 30.650 1.00 84.00 129 PRO A CA 1
ATOM 972 C C . PRO A 1 129 ? -16.207 15.224 31.592 1.00 84.00 129 PRO A C 1
ATOM 974 O O . PRO A 1 129 ? -15.044 15.147 31.201 1.00 84.00 129 PRO A O 1
ATOM 977 N N . GLU A 1 130 ? -16.573 14.798 32.802 1.00 82.75 130 GLU A N 1
ATOM 978 C CA . GLU A 1 130 ? -15.633 14.263 33.793 1.00 82.75 130 GLU A CA 1
ATOM 979 C C . GLU A 1 130 ? -15.138 12.847 33.448 1.00 82.75 130 GLU A C 1
ATOM 981 O O . GLU A 1 130 ? -13.982 12.509 33.712 1.00 82.75 130 GLU A O 1
ATOM 986 N N . THR A 1 131 ? -15.978 12.024 32.805 1.00 79.00 131 THR A N 1
ATOM 987 C CA . THR A 1 131 ? -15.562 10.693 32.324 1.00 79.00 131 THR A CA 1
ATOM 988 C C . THR A 1 131 ? -14.710 10.778 31.061 1.00 79.00 131 THR A C 1
ATOM 990 O O . THR A 1 131 ? -13.782 9.986 30.909 1.00 79.00 131 THR A O 1
ATOM 993 N N . CYS A 1 132 ? -14.935 11.774 30.197 1.00 81.62 132 CYS A N 1
ATOM 994 C CA . CYS A 1 132 ? -14.093 11.988 29.014 1.00 81.62 132 CYS A CA 1
ATOM 995 C C . CYS A 1 132 ? -12.684 12.462 29.353 1.00 81.62 132 CYS A C 1
ATOM 997 O O . CYS A 1 132 ? -11.740 12.075 28.670 1.00 81.62 132 CYS A O 1
ATOM 999 N N . ALA A 1 133 ? -12.526 13.276 30.401 1.00 82.94 133 ALA A N 1
ATOM 1000 C CA . ALA A 1 133 ? -11.219 13.803 30.792 1.00 82.94 133 ALA A CA 1
ATOM 1001 C C . ALA A 1 133 ? -10.211 12.699 31.168 1.00 82.94 133 ALA A C 1
ATOM 1003 O O . ALA A 1 133 ? -9.007 12.897 31.038 1.00 82.94 133 ALA A O 1
ATOM 1004 N N . ASN A 1 134 ? -10.705 11.532 31.593 1.00 81.12 134 ASN A N 1
ATOM 1005 C CA . ASN A 1 134 ? -9.890 10.393 32.016 1.00 81.12 134 ASN A CA 1
ATOM 1006 C C . ASN A 1 134 ? -9.847 9.252 30.982 1.00 81.12 134 ASN A C 1
ATOM 1008 O O . ASN A 1 134 ? -9.280 8.193 31.255 1.00 81.12 134 ASN A O 1
ATOM 1012 N N . ALA A 1 135 ? -10.455 9.425 29.804 1.00 80.50 135 ALA A N 1
ATOM 1013 C CA . ALA A 1 135 ? -10.491 8.380 28.790 1.00 80.50 135 ALA A CA 1
ATOM 1014 C C . ALA A 1 135 ? -9.128 8.248 28.089 1.00 80.50 135 ALA A C 1
ATOM 1016 O O . ALA A 1 135 ? -8.613 9.190 27.485 1.00 80.50 135 ALA A O 1
ATOM 1017 N N . HIS A 1 136 ? -8.548 7.049 28.126 1.00 82.50 136 HIS A N 1
ATOM 1018 C CA . HIS A 1 136 ? -7.328 6.752 27.382 1.00 82.50 136 HIS A CA 1
ATOM 1019 C C . HIS A 1 136 ? -7.650 6.541 25.898 1.00 82.50 136 HIS A C 1
ATOM 1021 O O . HIS A 1 136 ? -8.372 5.617 25.533 1.00 82.50 136 HIS A O 1
ATOM 1027 N N . LEU A 1 137 ? -7.077 7.383 25.035 1.00 84.62 137 LEU A N 1
ATOM 1028 C CA . LEU A 1 137 ? -7.242 7.284 23.578 1.00 84.62 137 LEU A CA 1
ATOM 1029 C C . LEU A 1 137 ? -6.562 6.040 22.990 1.00 84.62 137 LEU A C 1
ATOM 1031 O O . LEU A 1 137 ? -7.063 5.452 22.031 1.00 84.62 137 LEU A O 1
ATOM 1035 N N . PHE A 1 138 ? -5.433 5.639 23.577 1.00 86.88 138 PHE A N 1
ATOM 1036 C CA . PHE A 1 138 ? -4.599 4.544 23.096 1.00 86.88 138 PHE A CA 1
ATOM 1037 C C . PHE A 1 138 ? -4.587 3.381 24.081 1.00 86.88 138 PHE A C 1
ATOM 1039 O O . PHE A 1 138 ? -4.379 3.570 25.282 1.00 86.88 138 PHE A O 1
ATOM 1046 N N . LYS A 1 139 ? -4.741 2.158 23.565 1.00 84.62 139 LYS A N 1
ATOM 1047 C CA . LYS A 1 139 ? -4.546 0.943 24.364 1.00 84.62 139 LYS A CA 1
ATOM 1048 C C . LYS A 1 139 ? -3.069 0.659 24.598 1.00 84.62 139 LYS A C 1
ATOM 1050 O O . LYS A 1 139 ? -2.292 0.567 23.655 1.00 84.62 139 LYS A O 1
ATOM 1055 N N . SER A 1 140 ? -2.713 0.411 25.857 1.00 84.50 140 SER A N 1
ATOM 1056 C CA . SER A 1 140 ? -1.371 -0.025 26.263 1.00 84.50 140 SER A CA 1
ATOM 1057 C C . SER A 1 140 ? -1.020 -1.430 25.761 1.00 84.50 140 SER A C 1
ATOM 1059 O O . SER A 1 140 ? 0.140 -1.698 25.474 1.00 84.50 140 SER A O 1
ATOM 1061 N N . ASN A 1 141 ? -2.014 -2.314 25.610 1.00 84.12 141 ASN A N 1
ATOM 1062 C CA . ASN A 1 141 ? -1.840 -3.671 25.085 1.00 84.12 141 ASN A CA 1
ATOM 1063 C C . ASN A 1 141 ? -2.935 -4.017 24.057 1.00 84.12 141 ASN A C 1
ATOM 1065 O O . ASN A 1 141 ? -3.955 -4.605 24.423 1.00 84.12 141 ASN A O 1
ATOM 1069 N N . PRO A 1 142 ? -2.750 -3.691 22.764 1.00 80.12 142 PRO A N 1
ATOM 1070 C CA . PRO A 1 142 ? -3.762 -3.936 21.730 1.00 80.12 142 PRO A CA 1
ATOM 1071 C C . PRO A 1 142 ? -4.004 -5.431 21.448 1.00 80.12 142 PRO A C 1
ATOM 1073 O O . PRO A 1 142 ? -5.062 -5.802 20.938 1.00 80.12 142 PRO A O 1
ATOM 1076 N N . LEU A 1 143 ? -3.043 -6.293 21.804 1.00 78.19 143 LEU A N 1
ATOM 1077 C CA . LEU A 1 143 ? -3.078 -7.739 21.551 1.00 78.19 143 LEU A CA 1
ATOM 1078 C C . LEU A 1 143 ? -3.522 -8.574 22.763 1.00 78.19 143 LEU A C 1
ATOM 1080 O O . LEU A 1 143 ? -3.792 -9.766 22.615 1.00 78.19 143 LEU A O 1
ATOM 1084 N N . ALA A 1 144 ? -3.625 -7.980 23.956 1.00 81.88 144 ALA A N 1
ATOM 1085 C CA . ALA A 1 144 ? -4.095 -8.699 25.136 1.00 81.88 144 ALA A CA 1
ATOM 1086 C C . ALA A 1 144 ? -5.621 -8.889 25.060 1.00 81.88 144 ALA A C 1
ATOM 1088 O O . ALA A 1 144 ? -6.372 -7.919 24.960 1.00 81.88 144 ALA A O 1
ATOM 1089 N N . GLY A 1 145 ? -6.088 -10.143 25.092 1.00 79.56 145 GLY A N 1
ATOM 1090 C CA . GLY A 1 145 ? -7.521 -10.465 25.035 1.00 79.56 145 GLY A CA 1
ATOM 1091 C C . GLY A 1 145 ? -8.131 -10.340 23.634 1.00 79.56 145 GLY A C 1
ATOM 1092 O O . GLY A 1 145 ? -9.150 -9.673 23.445 1.00 79.56 145 GLY A O 1
ATOM 1093 N N . LEU A 1 146 ? -7.506 -10.970 22.634 1.00 80.94 146 LEU A N 1
ATOM 1094 C CA . LEU A 1 146 ? -8.037 -11.069 21.272 1.00 80.94 146 LEU A CA 1
ATOM 1095 C C . LEU A 1 146 ? -9.394 -11.791 21.263 1.00 80.94 146 LEU A C 1
ATOM 1097 O O . LEU A 1 146 ? -9.473 -13.014 21.323 1.00 80.94 146 LEU A O 1
ATOM 1101 N N . SER A 1 147 ? -10.474 -11.017 21.154 1.00 88.88 147 SER A N 1
ATOM 1102 C CA . SER A 1 147 ? -11.788 -11.547 20.782 1.00 88.88 147 SER A CA 1
ATOM 1103 C C . SER A 1 147 ? -11.721 -12.185 19.391 1.00 88.88 147 SER A C 1
ATOM 1105 O O . SER A 1 147 ? -10.974 -11.712 18.530 1.00 88.88 147 SER A O 1
ATOM 1107 N N . PHE A 1 148 ? -12.540 -13.211 19.142 1.00 92.69 148 PHE A N 1
ATOM 1108 C CA . PHE A 1 148 ? -12.636 -13.887 17.842 1.00 92.69 148 PHE A CA 1
ATOM 1109 C C . PHE A 1 148 ? -12.808 -12.896 16.679 1.00 92.69 148 PHE A C 1
ATOM 1111 O O . PHE A 1 148 ? -12.142 -13.011 15.655 1.00 92.69 148 PHE A O 1
ATOM 1118 N N . VAL A 1 149 ? -13.620 -11.852 16.871 1.00 89.69 149 VAL A N 1
ATOM 1119 C CA . VAL A 1 149 ? -13.831 -10.801 15.863 1.00 89.69 149 VAL A CA 1
ATOM 1120 C C . VAL A 1 149 ? -12.527 -10.067 15.536 1.00 89.69 149 VAL A C 1
ATOM 1122 O O . VAL A 1 149 ? -12.195 -9.881 14.368 1.00 89.69 149 VAL A O 1
ATOM 1125 N N . ARG A 1 150 ? -11.740 -9.692 16.553 1.00 89.25 150 ARG A N 1
ATOM 1126 C CA . ARG A 1 150 ? -10.440 -9.030 16.347 1.00 89.25 150 ARG A CA 1
ATOM 1127 C C . ARG A 1 150 ? -9.428 -9.951 15.681 1.00 89.25 150 ARG A C 1
ATOM 1129 O O . ARG A 1 150 ? -8.634 -9.482 14.874 1.00 89.25 150 ARG A O 1
ATOM 1136 N N . PHE A 1 151 ? -9.469 -11.243 15.997 1.00 92.38 151 PHE A N 1
ATOM 1137 C CA . PHE A 1 151 ? -8.634 -12.234 15.330 1.00 92.38 151 PHE A CA 1
ATOM 1138 C C . PHE A 1 151 ? -8.942 -12.300 13.827 1.00 92.38 151 PHE A C 1
ATOM 1140 O O . PHE A 1 151 ? -8.022 -12.211 13.020 1.00 92.38 151 PHE A O 1
ATOM 1147 N N . VAL A 1 152 ? -10.222 -12.343 13.439 1.00 94.81 152 VAL A N 1
ATOM 1148 C CA . VAL A 1 152 ? -10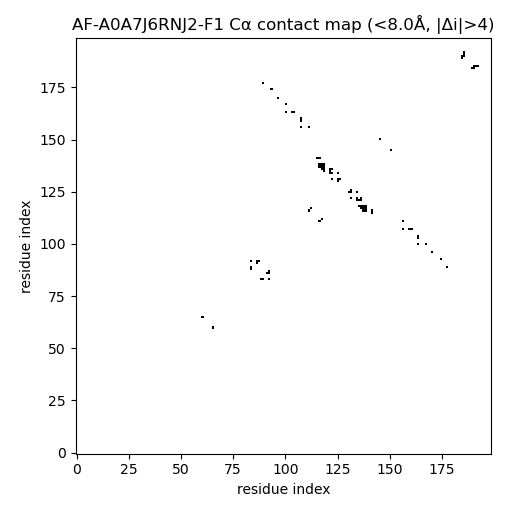.630 -12.305 12.023 1.00 94.81 152 VAL A CA 1
ATOM 1149 C C . VAL A 1 152 ? -10.141 -11.027 11.334 1.00 94.81 152 VAL A C 1
ATOM 1151 O O . VAL A 1 152 ? -9.545 -11.112 10.264 1.00 94.81 152 VAL A O 1
ATOM 1154 N N . PHE A 1 153 ? -10.309 -9.853 11.954 1.00 93.38 153 PHE A N 1
ATOM 1155 C CA . PHE A 1 153 ? -9.786 -8.596 11.400 1.00 93.38 153 PHE A CA 1
ATOM 1156 C C . PHE A 1 153 ? -8.264 -8.604 11.233 1.00 93.38 153 PHE A C 1
ATOM 1158 O O . PHE A 1 153 ? -7.761 -8.094 10.234 1.00 93.38 153 PHE A O 1
ATOM 1165 N N . LEU A 1 154 ? -7.531 -9.198 12.178 1.00 93.62 154 LEU A N 1
ATOM 1166 C CA . LEU A 1 154 ? -6.077 -9.313 12.106 1.00 93.62 154 LEU A CA 1
ATOM 1167 C C . LEU A 1 154 ? -5.650 -10.193 10.927 1.00 93.62 154 LEU A C 1
ATOM 1169 O O . LEU A 1 154 ? -4.762 -9.809 10.172 1.00 93.62 154 LEU A O 1
ATOM 1173 N N . ILE A 1 155 ? -6.316 -11.331 10.716 1.00 95.62 155 ILE A N 1
ATOM 1174 C CA . ILE A 1 155 ? -6.058 -12.189 9.554 1.00 95.62 155 ILE A CA 1
ATOM 1175 C C . ILE A 1 155 ? -6.385 -11.456 8.248 1.00 95.62 155 ILE A C 1
ATOM 1177 O O . ILE A 1 155 ? -5.551 -11.434 7.345 1.00 95.62 155 ILE A O 1
ATOM 1181 N N . SER A 1 156 ? -7.545 -10.799 8.155 1.00 95.25 156 SER A N 1
ATOM 1182 C CA . SER A 1 156 ? -7.919 -10.006 6.975 1.00 95.25 156 SER A CA 1
ATOM 1183 C C . SER A 1 156 ? -6.903 -8.900 6.675 1.00 95.25 156 SER A C 1
ATOM 1185 O O . SER A 1 156 ? -6.548 -8.684 5.516 1.00 95.25 156 SER A O 1
ATOM 1187 N N . PHE A 1 157 ? -6.386 -8.232 7.711 1.00 95.31 157 PHE A N 1
ATOM 1188 C CA . PHE A 1 157 ? -5.322 -7.241 7.580 1.00 95.31 157 PHE A CA 1
ATOM 1189 C C . PHE A 1 157 ? -4.034 -7.859 7.022 1.00 95.31 157 PHE A C 1
ATOM 1191 O O . PHE A 1 157 ? -3.476 -7.324 6.069 1.00 95.31 157 PHE A O 1
ATOM 1198 N N . LEU A 1 158 ? -3.590 -9.003 7.552 1.00 96.06 158 LEU A N 1
ATOM 1199 C CA . LEU A 1 158 ? -2.387 -9.690 7.070 1.00 96.06 158 LEU A CA 1
ATOM 1200 C C . LEU A 1 158 ? -2.518 -10.140 5.611 1.00 96.06 158 LEU A C 1
ATOM 1202 O O . LEU A 1 158 ? -1.586 -9.957 4.833 1.00 96.06 158 LEU A O 1
ATOM 1206 N N . VAL A 1 159 ? -3.676 -10.680 5.221 1.00 97.31 159 VAL A N 1
ATOM 1207 C CA . VAL A 1 159 ? -3.953 -11.065 3.827 1.00 97.31 159 VAL A CA 1
ATOM 1208 C C . VAL A 1 159 ? -3.920 -9.841 2.912 1.00 97.31 159 VAL A C 1
ATOM 1210 O O . VAL A 1 159 ? -3.297 -9.880 1.852 1.00 97.31 159 VAL A O 1
ATOM 1213 N N . THR A 1 160 ? -4.530 -8.733 3.336 1.00 95.88 160 THR A N 1
ATOM 1214 C CA . THR A 1 160 ? -4.530 -7.475 2.573 1.00 95.88 160 THR A CA 1
ATOM 1215 C C . THR A 1 160 ? -3.117 -6.903 2.441 1.00 95.88 160 THR A C 1
ATOM 1217 O O . THR A 1 160 ? -2.728 -6.451 1.366 1.00 95.88 160 THR A O 1
ATOM 1220 N N . LEU A 1 161 ? -2.315 -6.969 3.507 1.00 96.31 161 LEU A N 1
ATOM 1221 C CA . LEU A 1 161 ? -0.923 -6.524 3.506 1.00 96.31 161 LEU A CA 1
ATOM 1222 C C . LEU A 1 161 ? -0.049 -7.398 2.593 1.00 96.31 161 LEU A C 1
ATOM 1224 O O . LEU A 1 161 ? 0.774 -6.875 1.845 1.00 96.31 161 LEU A O 1
ATOM 1228 N N . ALA A 1 162 ? -0.256 -8.717 2.605 1.00 97.50 162 ALA A N 1
ATOM 1229 C CA . ALA A 1 162 ? 0.427 -9.643 1.706 1.00 97.50 162 ALA A CA 1
ATOM 1230 C C . ALA A 1 162 ? 0.059 -9.377 0.238 1.00 97.50 162 ALA A C 1
ATOM 1232 O O . ALA A 1 162 ? 0.945 -9.297 -0.613 1.00 97.50 162 ALA A O 1
ATOM 1233 N N . PHE A 1 163 ? -1.228 -9.170 -0.055 1.00 96.62 163 PHE A N 1
ATOM 1234 C CA . PHE A 1 163 ? -1.698 -8.786 -1.386 1.00 96.62 163 PHE A CA 1
ATOM 1235 C C . PHE A 1 163 ? -1.066 -7.468 -1.855 1.00 96.62 163 PHE A C 1
ATOM 1237 O O . PHE A 1 163 ? -0.559 -7.392 -2.974 1.00 96.62 163 PHE A O 1
ATOM 1244 N N . TRP A 1 164 ? -1.021 -6.454 -0.985 1.00 97.00 164 TRP A N 1
ATOM 1245 C CA . TRP A 1 164 ? -0.335 -5.195 -1.275 1.00 97.00 164 TRP A CA 1
ATOM 1246 C C . TRP A 1 164 ? 1.156 -5.412 -1.568 1.00 97.00 164 TRP A C 1
ATOM 1248 O O . TRP A 1 164 ? 1.675 -4.842 -2.524 1.00 97.00 164 TRP A O 1
ATOM 1258 N N . GLY A 1 165 ? 1.834 -6.281 -0.811 1.00 97.19 165 GLY A N 1
ATOM 1259 C CA . GLY A 1 165 ? 3.238 -6.629 -1.045 1.00 97.19 165 GLY A CA 1
ATOM 1260 C C . GLY A 1 165 ? 3.480 -7.266 -2.417 1.00 97.19 165 GLY A C 1
ATOM 1261 O O . GLY A 1 165 ? 4.440 -6.907 -3.098 1.00 97.19 165 GLY A O 1
ATOM 1262 N N . LEU A 1 166 ? 2.587 -8.155 -2.865 1.00 96.88 166 LEU A N 1
ATOM 1263 C CA . LEU A 1 166 ? 2.641 -8.736 -4.212 1.00 96.88 166 LEU A CA 1
ATOM 1264 C C . LEU A 1 166 ? 2.409 -7.678 -5.300 1.00 96.88 166 LEU A C 1
ATOM 1266 O O . LEU A 1 166 ? 3.139 -7.648 -6.290 1.00 96.88 166 LEU A O 1
ATOM 1270 N N . ALA A 1 167 ? 1.437 -6.782 -5.104 1.00 93.94 167 ALA A N 1
ATOM 1271 C CA . ALA A 1 167 ? 1.175 -5.680 -6.028 1.00 93.94 167 ALA A CA 1
ATOM 1272 C C . ALA A 1 167 ? 2.371 -4.716 -6.122 1.00 93.94 167 ALA A C 1
ATOM 1274 O O . ALA A 1 167 ? 2.768 -4.322 -7.219 1.00 93.94 167 ALA A O 1
ATOM 1275 N N . ALA A 1 168 ? 2.989 -4.390 -4.984 1.00 94.50 168 ALA A N 1
ATOM 1276 C CA . ALA A 1 168 ? 4.198 -3.583 -4.926 1.00 94.50 168 ALA A CA 1
ATOM 1277 C C . ALA A 1 168 ? 5.355 -4.272 -5.661 1.00 94.50 168 ALA A C 1
ATOM 1279 O O . ALA A 1 168 ? 6.005 -3.643 -6.490 1.00 94.50 168 ALA A O 1
ATOM 1280 N N . ALA A 1 169 ? 5.584 -5.568 -5.423 1.00 95.31 169 ALA A N 1
ATOM 1281 C CA . ALA A 1 169 ? 6.614 -6.334 -6.122 1.00 95.31 169 ALA A CA 1
ATOM 1282 C C . ALA A 1 169 ? 6.398 -6.339 -7.645 1.00 95.31 169 ALA A C 1
ATOM 1284 O O . ALA A 1 169 ? 7.345 -6.103 -8.393 1.00 95.31 169 ALA A O 1
ATOM 1285 N N . GLY A 1 170 ? 5.156 -6.534 -8.101 1.00 92.81 170 GLY A N 1
ATOM 1286 C CA . GLY A 1 170 ? 4.799 -6.434 -9.517 1.00 92.81 170 GLY A CA 1
ATOM 1287 C C . GLY A 1 170 ? 5.122 -5.057 -10.100 1.00 92.81 170 GLY A C 1
ATOM 1288 O O . GLY A 1 170 ? 5.769 -4.968 -11.141 1.00 92.81 170 GLY A O 1
ATOM 1289 N N . ALA A 1 171 ? 4.764 -3.984 -9.392 1.00 88.38 171 ALA A N 1
ATOM 1290 C CA . ALA A 1 171 ? 5.107 -2.622 -9.794 1.00 88.38 171 ALA A CA 1
ATOM 1291 C C . ALA A 1 171 ? 6.626 -2.374 -9.824 1.00 88.38 171 ALA A C 1
ATOM 1293 O O . ALA A 1 171 ? 7.129 -1.709 -10.724 1.00 88.38 171 ALA A O 1
ATOM 1294 N N . PHE A 1 172 ? 7.392 -2.924 -8.879 1.00 90.25 172 PHE A N 1
ATOM 1295 C CA . PHE A 1 172 ? 8.850 -2.802 -8.901 1.00 90.25 172 PHE A CA 1
ATOM 1296 C C . PHE A 1 172 ? 9.469 -3.497 -10.114 1.00 90.25 172 PHE A C 1
ATOM 1298 O O . PHE A 1 172 ? 10.409 -2.955 -10.694 1.00 90.25 172 PHE A O 1
ATOM 1305 N N . MET A 1 173 ? 8.953 -4.660 -10.515 1.00 90.88 173 MET A N 1
ATOM 1306 C CA . MET A 1 173 ? 9.439 -5.345 -11.715 1.00 90.88 173 MET A CA 1
ATOM 1307 C C . MET A 1 173 ? 9.160 -4.520 -12.974 1.00 90.88 173 MET A C 1
ATOM 1309 O O . MET A 1 173 ? 10.084 -4.283 -13.748 1.00 90.88 173 MET A O 1
ATOM 1313 N N . THR A 1 174 ? 7.949 -3.977 -13.131 1.00 83.31 174 THR A N 1
ATOM 1314 C CA . THR A 1 174 ? 7.614 -3.147 -14.302 1.00 83.31 174 THR A CA 1
ATOM 1315 C C . THR A 1 174 ? 8.417 -1.848 -14.349 1.00 83.31 174 THR A C 1
ATOM 1317 O O . THR A 1 174 ? 8.851 -1.428 -15.419 1.00 83.31 174 THR A O 1
ATOM 1320 N N . ILE A 1 175 ? 8.682 -1.223 -13.197 1.00 84.19 175 ILE A N 1
ATOM 1321 C CA . ILE A 1 175 ? 9.540 -0.032 -13.111 1.00 84.19 175 ILE A CA 1
ATOM 1322 C C . ILE A 1 175 ? 10.979 -0.366 -13.516 1.00 84.19 175 ILE A C 1
ATOM 1324 O O . ILE A 1 175 ? 11.621 0.433 -14.198 1.00 84.19 175 ILE A O 1
ATOM 1328 N N . ARG A 1 176 ? 11.500 -1.530 -13.107 1.00 86.75 176 ARG A N 1
ATOM 1329 C CA . ARG A 1 176 ? 12.845 -1.974 -13.500 1.00 86.75 176 ARG A CA 1
ATOM 1330 C C . ARG A 1 176 ? 12.933 -2.214 -15.001 1.00 86.75 176 ARG A C 1
ATOM 1332 O O . ARG A 1 176 ? 13.829 -1.664 -15.627 1.00 86.75 176 ARG A O 1
ATOM 1339 N N . GLU A 1 177 ? 11.976 -2.935 -15.577 1.00 83.75 177 GLU A N 1
ATOM 1340 C CA . GLU A 1 177 ? 11.908 -3.164 -17.026 1.00 83.75 177 GLU A CA 1
ATOM 1341 C C . GLU A 1 177 ? 11.812 -1.844 -17.805 1.00 83.75 177 GLU A C 1
ATOM 1343 O O . GLU A 1 177 ? 12.528 -1.638 -18.785 1.00 83.75 177 GLU A O 1
ATOM 1348 N N . ALA A 1 178 ? 10.988 -0.905 -17.332 1.00 78.25 178 ALA A N 1
ATOM 1349 C CA . ALA A 1 178 ? 10.865 0.417 -17.938 1.00 78.25 178 ALA A CA 1
ATOM 1350 C C . ALA A 1 178 ? 12.162 1.238 -17.830 1.00 78.25 178 ALA A C 1
ATOM 1352 O O . ALA A 1 178 ? 12.496 1.984 -18.751 1.00 78.25 178 ALA A O 1
ATOM 1353 N N . ARG A 1 179 ? 12.910 1.100 -16.727 1.00 81.31 179 ARG A N 1
ATOM 1354 C CA . ARG A 1 179 ? 14.212 1.755 -16.541 1.00 81.31 179 ARG A CA 1
ATOM 1355 C C . ARG A 1 179 ? 15.265 1.188 -17.490 1.00 81.31 179 ARG A C 1
ATOM 1357 O O . ARG A 1 179 ? 15.995 1.962 -18.103 1.00 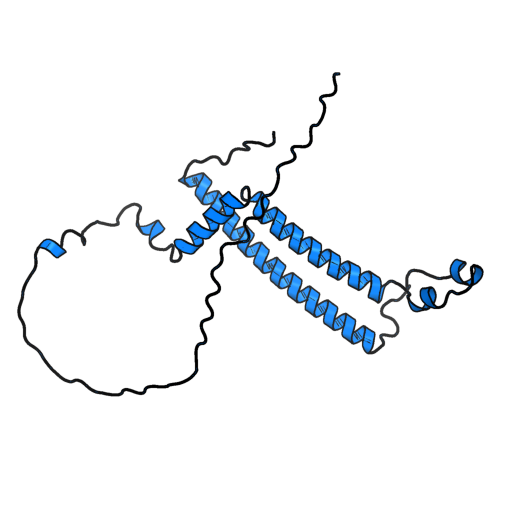81.31 179 ARG A O 1
ATOM 1364 N N . ASP A 1 180 ? 15.329 -0.132 -17.626 1.00 82.31 180 ASP A N 1
ATOM 1365 C CA . ASP A 1 180 ? 16.281 -0.798 -18.519 1.00 82.31 180 ASP A CA 1
ATOM 1366 C C . ASP A 1 180 ? 15.994 -0.438 -19.986 1.00 82.31 180 ASP A C 1
ATOM 1368 O O . ASP A 1 180 ? 16.914 -0.125 -20.744 1.00 82.31 180 ASP A O 1
ATOM 1372 N N . ALA A 1 181 ? 14.712 -0.362 -20.365 1.00 76.00 181 ALA A N 1
ATOM 1373 C CA . ALA A 1 181 ? 14.307 0.148 -21.671 1.00 76.00 181 ALA A CA 1
ATOM 1374 C C . ALA A 1 181 ? 14.740 1.611 -21.868 1.00 76.00 181 ALA A C 1
ATOM 1376 O O . ALA A 1 181 ? 15.309 1.943 -22.906 1.00 76.00 181 ALA A O 1
ATOM 1377 N N . ALA A 1 182 ? 14.524 2.482 -20.876 1.00 74.25 182 ALA A N 1
ATOM 1378 C CA . ALA A 1 182 ? 14.906 3.893 -20.961 1.00 74.25 182 ALA A CA 1
ATOM 1379 C C . ALA A 1 182 ? 16.416 4.089 -21.194 1.00 74.25 182 ALA A C 1
ATOM 1381 O O . ALA A 1 182 ? 16.792 4.929 -22.012 1.00 74.25 182 ALA A O 1
ATOM 1382 N N . PHE A 1 183 ? 17.270 3.293 -20.541 1.00 79.50 183 PHE A N 1
ATOM 1383 C CA . PHE A 1 183 ? 18.716 3.320 -20.790 1.00 79.50 183 PHE A CA 1
ATOM 1384 C C . PHE A 1 183 ? 19.066 2.890 -22.216 1.00 79.50 183 PHE A C 1
ATOM 1386 O O . PHE A 1 183 ? 19.827 3.578 -22.892 1.00 79.50 183 PHE A O 1
ATOM 1393 N N . TYR A 1 184 ? 18.448 1.816 -22.715 1.00 77.00 184 TYR A N 1
ATOM 1394 C CA . TYR A 1 184 ? 18.650 1.374 -24.096 1.00 77.00 184 TYR A CA 1
ATOM 1395 C C . TYR A 1 184 ? 18.281 2.469 -25.112 1.00 77.00 184 TYR A C 1
ATOM 1397 O O . TYR A 1 184 ? 18.998 2.701 -26.082 1.00 77.00 184 TYR A O 1
ATOM 1405 N N . TYR A 1 185 ? 17.187 3.197 -24.880 1.00 71.88 185 TYR A N 1
ATOM 1406 C CA . TYR A 1 185 ? 16.796 4.307 -25.750 1.00 71.88 185 TYR A CA 1
ATOM 1407 C C . TYR A 1 185 ? 17.798 5.461 -25.752 1.00 71.88 185 TYR A C 1
ATOM 1409 O O . TYR A 1 185 ? 18.072 6.014 -26.818 1.00 71.88 185 TYR A O 1
ATOM 1417 N N . GLN A 1 186 ? 18.348 5.819 -24.590 1.00 74.56 186 GLN A N 1
ATOM 1418 C CA . GLN A 1 186 ? 19.362 6.870 -24.507 1.00 74.56 186 GLN A CA 1
ATOM 1419 C C . GLN A 1 186 ? 20.638 6.477 -25.261 1.00 74.56 186 GLN A C 1
ATOM 1421 O O . GLN A 1 186 ? 21.163 7.294 -26.017 1.00 74.56 186 GLN A O 1
ATOM 1426 N N . ASP A 1 187 ? 21.074 5.222 -25.129 1.00 78.69 187 ASP A N 1
ATOM 1427 C CA . ASP A 1 187 ? 22.306 4.737 -25.756 1.00 78.69 187 ASP A CA 1
ATOM 1428 C C . ASP A 1 187 ? 22.185 4.579 -27.282 1.00 78.69 187 ASP A C 1
ATOM 1430 O O . ASP A 1 187 ? 23.127 4.891 -28.009 1.00 78.69 187 ASP A O 1
ATOM 1434 N N . TYR A 1 188 ? 21.037 4.113 -27.791 1.00 75.94 188 TYR A N 1
ATOM 1435 C CA . TYR A 1 188 ? 20.885 3.777 -29.215 1.00 75.94 188 TYR A CA 1
ATOM 1436 C C . TYR A 1 188 ? 20.260 4.879 -30.071 1.00 75.94 188 TYR A C 1
ATOM 1438 O O . TYR A 1 188 ? 20.603 4.999 -31.246 1.00 75.94 188 TYR A O 1
ATOM 1446 N N . LEU A 1 189 ? 19.332 5.670 -29.525 1.00 72.00 189 LEU A N 1
ATOM 1447 C CA . LEU A 1 189 ? 18.656 6.722 -30.291 1.00 72.00 189 LEU A CA 1
ATOM 1448 C C . LEU A 1 189 ? 19.288 8.101 -30.102 1.00 72.00 189 LEU A C 1
ATOM 1450 O O . LEU A 1 189 ? 18.918 9.025 -30.823 1.00 72.00 189 LEU A O 1
ATOM 1454 N N . GLY A 1 190 ? 20.235 8.261 -29.168 1.00 62.94 190 GLY A N 1
ATOM 1455 C CA . GLY A 1 190 ? 20.932 9.530 -28.925 1.00 62.94 190 GLY A CA 1
ATOM 1456 C C . GLY A 1 190 ? 20.000 10.682 -28.534 1.00 62.94 190 GLY A C 1
ATOM 1457 O O . GLY A 1 190 ? 20.428 11.833 -28.442 1.00 62.94 190 GLY A O 1
ATOM 1458 N N . VAL A 1 191 ? 18.718 10.387 -28.302 1.00 63.66 191 VAL A N 1
ATOM 1459 C CA . VAL A 1 191 ? 17.757 11.331 -27.760 1.00 63.66 191 VAL A CA 1
ATOM 1460 C C . VAL A 1 191 ? 18.098 11.435 -26.288 1.00 63.66 191 VAL A C 1
ATOM 1462 O O . VAL A 1 191 ? 17.640 10.653 -25.455 1.00 63.66 191 VAL A O 1
ATOM 1465 N N . VAL A 1 192 ? 18.953 12.406 -25.978 1.00 59.50 192 VAL A N 1
ATOM 1466 C CA . VAL A 1 192 ? 19.090 12.912 -24.623 1.00 59.50 192 VAL A CA 1
ATOM 1467 C C . VAL A 1 192 ? 17.687 13.366 -24.249 1.00 59.50 192 VAL A C 1
ATOM 1469 O O . VAL A 1 192 ? 17.199 14.376 -24.758 1.00 59.50 192 VAL A O 1
ATOM 1472 N N . VAL A 1 193 ? 17.004 12.583 -23.412 1.00 59.88 193 VAL A N 1
ATOM 1473 C CA . VAL A 1 193 ? 15.816 13.035 -22.683 1.00 59.88 193 VAL A CA 1
ATOM 1474 C C . VAL A 1 193 ? 16.345 14.063 -21.690 1.00 59.88 193 VAL A C 1
ATOM 1476 O O . VAL A 1 193 ? 16.562 13.780 -20.519 1.00 59.88 193 VAL A O 1
ATOM 1479 N N . GLY A 1 194 ? 16.731 15.212 -22.236 1.00 49.28 194 GLY A N 1
ATOM 1480 C CA . GLY A 1 194 ? 17.222 16.346 -21.499 1.00 49.28 194 GLY A CA 1
ATOM 1481 C C . GLY A 1 194 ? 16.050 16.911 -20.735 1.00 49.28 194 GLY A C 1
ATOM 1482 O O . GLY A 1 194 ? 14.927 16.918 -21.249 1.00 49.28 194 GLY A O 1
ATOM 1483 N N . ASP A 1 195 ? 16.353 17.368 -19.529 1.00 52.81 195 ASP A N 1
ATOM 1484 C CA . ASP A 1 195 ? 15.510 18.119 -18.608 1.00 52.81 195 ASP A CA 1
ATOM 1485 C C . ASP A 1 195 ? 14.891 19.347 -19.290 1.00 52.81 195 ASP A C 1
ATOM 1487 O O . ASP A 1 195 ? 15.255 20.497 -19.052 1.00 52.81 195 ASP A O 1
ATOM 1491 N N . SER A 1 196 ? 13.966 19.112 -20.207 1.00 51.81 196 SER A N 1
ATOM 1492 C CA . SER A 1 196 ? 13.301 20.143 -20.969 1.00 51.81 196 SER A CA 1
ATOM 1493 C C . SER A 1 196 ? 11.918 20.311 -20.371 1.00 51.81 196 SER A C 1
ATOM 1495 O O . SER A 1 196 ? 11.004 19.518 -20.582 1.00 51.81 196 SER A O 1
ATOM 1497 N N . VAL A 1 197 ? 11.817 21.432 -19.656 1.00 47.12 197 VAL A N 1
ATOM 1498 C CA . VAL A 1 197 ? 10.606 22.103 -19.184 1.00 47.12 197 VAL A CA 1
ATOM 1499 C C . VAL A 1 197 ? 10.119 21.678 -17.791 1.00 47.12 197 VAL A C 1
ATOM 1501 O O . VAL A 1 197 ? 8.969 21.300 -17.594 1.00 47.12 197 VAL A O 1
ATOM 1504 N N . VAL A 1 198 ? 10.977 21.860 -16.782 1.00 40.66 198 VAL A N 1
ATOM 1505 C CA . VAL A 1 198 ? 10.512 22.539 -15.560 1.00 40.66 198 VAL A CA 1
ATOM 1506 C C . VAL A 1 198 ? 10.696 24.035 -15.820 1.00 40.66 198 VAL A C 1
ATOM 1508 O O . VAL A 1 198 ? 11.785 24.575 -15.638 1.00 40.66 198 VAL A O 1
ATOM 1511 N N . ALA A 1 199 ? 9.652 24.664 -16.353 1.00 36.78 199 ALA A N 1
ATOM 1512 C CA . ALA A 1 199 ? 9.478 26.110 -16.418 1.00 36.78 199 ALA A CA 1
ATOM 1513 C C . ALA A 1 199 ? 8.089 26.430 -15.866 1.00 36.78 199 ALA A C 1
ATOM 1515 O O . ALA A 1 199 ? 7.151 25.673 -16.214 1.00 36.78 199 ALA A O 1
#

Organism: Perkinsus olseni (NCBI:txid32597)

Nearest PDB structures (foldseek):
  7jlo-assembly1_A  TM=7.678E-01  e=3.497E-02  Homo sapiens
  6wqz-assembly1_C  TM=7.133E-01  e=4.811E-02  Homo sapiens
  6wr4-assembly1_A  TM=7.349E-01  e=7.521E-02  Homo sapiens
  8kbz-assembly1_A  TM=7.192E-01  e=8.016E-02  Homo sapiens

Radius of gyration: 31.69 Å; Cα contacts (8 Å, |Δi|>4): 47; chains: 1; bounding box: 47×84×96 Å

InterPro domains:
  IPR007241 Autophagy-related protein 9 [PF04109] (68-191)
  IPR007241 Autophagy-related protein 9 [PTHR13038] (68-191)

Mean predicted aligned error: 18.26 Å

Foldseek 3Di:
DDDDDDDDPDDDDDPPPDDDDPPPDDDDDDDDDDDDDDDDDDDDDDDPPPVVVPPPVPPPPPDPVVVVVPPPCPPVVVVVVVCQVVQVHLVSVVCVLVVVLVVLVCVLVVVCCCVQFADVVQVVPDPDPVSVVPGDGGDPCSPPPDDPVNVVVVVVSVVSVVVSVVSVVVVVVVSVVVVVVVVVCCVPVVPPPPPPDPD

Solvent-accessible surface area (backbone atoms only — not comparable to full-atom values): 13048 Å² total; per-residue (Å²): 139,83,86,79,86,86,76,82,85,81,73,83,82,76,85,90,80,85,85,78,83,87,77,86,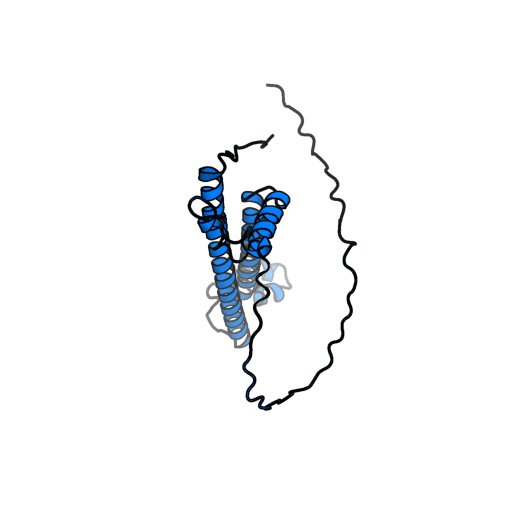74,86,81,79,81,88,80,92,78,88,80,91,76,92,83,80,89,86,85,84,88,78,92,75,85,64,78,79,70,63,79,79,75,72,74,78,70,76,84,73,54,65,74,60,75,72,51,91,45,60,66,60,49,51,50,51,52,51,50,33,65,73,39,71,35,72,64,37,54,50,48,51,53,52,50,51,54,50,53,51,51,48,51,53,52,49,52,47,43,59,68,47,39,39,35,60,69,53,61,71,67,43,84,46,76,75,54,46,76,73,50,60,62,62,53,95,58,66,72,68,81,70,47,70,68,55,48,52,50,50,51,52,48,53,53,51,52,51,52,48,51,53,53,50,52,53,51,52,52,52,52,50,54,54,50,56,51,51,51,52,44,39,74,73,68,66,54,72,86,60,91,78,76,95,120

Secondary structure (DSSP, 8-state):
--PPP---------------------------------------------GGGSSSS-----SSSTTTTT-TTHHHHHHHHHHHHHTTSHHHHHHHHHHHHHHHHHHHHHHHIIIIIB-HHHHHH--SHHHHTT--SB-S-TTTT--HHHHHHHHHHHHHHHHHHHHHHHHHHHHHHHHHHHHHHHHHH----------